Protein AF-T1BZU2-F1 (afdb_monomer_lite)

pLDDT: mean 81.72, std 16.43, range [26.44, 96.75]

Structure (mmCIF, N/CA/C/O backbone):
data_AF-T1BZU2-F1
#
_entry.id   AF-T1BZU2-F1
#
loop_
_atom_site.group_PDB
_atom_site.id
_atom_site.type_symbol
_atom_site.label_atom_id
_atom_site.label_alt_id
_atom_site.label_comp_id
_atom_site.label_asym_id
_atom_site.label_entity_id
_atom_site.label_seq_id
_atom_site.pdbx_PDB_ins_code
_atom_site.Cartn_x
_atom_site.Cartn_y
_atom_site.Cartn_z
_atom_site.occupancy
_atom_site.B_iso_or_equiv
_atom_site.auth_seq_id
_atom_site.auth_comp_id
_atom_site.auth_asym_id
_atom_site.auth_atom_id
_atom_site.pdbx_PDB_model_num
ATOM 1 N N . MET A 1 1 ? 14.033 28.362 -45.891 1.00 49.19 1 MET A N 1
ATOM 2 C CA . MET A 1 1 ? 13.904 28.854 -44.498 1.00 49.19 1 MET A CA 1
ATOM 3 C C . MET A 1 1 ? 13.048 27.926 -43.639 1.00 49.19 1 MET A C 1
ATOM 5 O O . MET A 1 1 ? 13.499 27.601 -42.556 1.00 49.19 1 MET A O 1
ATOM 9 N N . ALA A 1 2 ? 11.879 27.450 -44.099 1.00 51.56 2 ALA A N 1
ATOM 10 C CA . ALA A 1 2 ? 11.051 26.503 -43.331 1.00 51.56 2 ALA A CA 1
ATOM 11 C C . ALA A 1 2 ? 11.702 25.114 -43.122 1.00 51.56 2 ALA A C 1
ATOM 13 O O . ALA A 1 2 ? 11.706 24.617 -42.003 1.00 51.56 2 ALA A O 1
ATOM 14 N N . GLU A 1 3 ? 12.339 24.532 -44.149 1.00 53.66 3 GLU A N 1
ATOM 15 C CA . GLU A 1 3 ? 13.025 23.222 -44.038 1.00 53.66 3 GLU A CA 1
ATOM 16 C C . GLU A 1 3 ? 14.185 23.214 -43.026 1.00 53.66 3 GLU A C 1
ATOM 18 O O . GLU A 1 3 ? 14.442 22.207 -42.370 1.00 53.66 3 GLU A O 1
ATOM 23 N N . ASP A 1 4 ? 14.866 24.349 -42.862 1.00 66.19 4 ASP A N 1
ATOM 24 C CA . ASP A 1 4 ? 16.005 24.494 -41.946 1.00 66.19 4 ASP A CA 1
ATOM 25 C C . ASP A 1 4 ? 15.539 24.617 -40.481 1.00 66.19 4 ASP A C 1
ATOM 27 O O . ASP A 1 4 ? 16.166 24.107 -39.548 1.00 66.19 4 ASP A O 1
ATOM 31 N N . MET A 1 5 ? 14.369 25.231 -40.286 1.00 70.94 5 MET A N 1
ATOM 32 C CA . MET A 1 5 ? 13.721 25.367 -38.985 1.00 70.94 5 MET A CA 1
ATOM 33 C C . MET A 1 5 ? 13.145 24.031 -38.502 1.00 70.94 5 MET A C 1
ATOM 35 O O . MET A 1 5 ? 13.396 23.648 -37.363 1.00 70.94 5 MET A O 1
ATOM 39 N N . ASP A 1 6 ? 12.460 23.280 -39.368 1.00 78.19 6 ASP A N 1
ATOM 40 C CA . ASP A 1 6 ? 11.887 21.973 -39.011 1.00 78.19 6 ASP A CA 1
ATOM 41 C C . ASP A 1 6 ? 12.984 20.937 -38.722 1.00 78.19 6 ASP A C 1
ATOM 43 O O . ASP A 1 6 ? 12.896 20.193 -37.747 1.00 78.19 6 ASP A O 1
ATOM 47 N N . SER A 1 7 ? 14.072 20.954 -39.497 1.00 81.94 7 SER A N 1
ATOM 48 C CA . SER A 1 7 ? 15.298 20.185 -39.227 1.00 81.94 7 SER A CA 1
ATOM 49 C C . SER A 1 7 ? 15.903 20.512 -37.854 1.00 81.94 7 SER A C 1
ATOM 51 O O . SER A 1 7 ? 16.290 19.616 -37.098 1.00 81.94 7 SER A O 1
ATOM 53 N N . SER A 1 8 ? 15.946 21.797 -37.495 1.00 86.31 8 SER A N 1
ATOM 54 C CA . SER A 1 8 ? 16.470 22.248 -36.203 1.00 86.31 8 SER A CA 1
ATOM 55 C C . SER A 1 8 ? 15.570 21.829 -35.037 1.00 86.31 8 SER A C 1
ATOM 57 O O . SER A 1 8 ? 16.073 21.380 -34.007 1.00 86.31 8 SER A O 1
ATOM 59 N N . ILE A 1 9 ? 14.245 21.905 -35.207 1.00 89.12 9 ILE A N 1
ATOM 60 C CA . ILE A 1 9 ? 13.265 21.446 -34.212 1.00 89.12 9 ILE A CA 1
ATOM 61 C C . ILE A 1 9 ? 13.376 19.932 -34.010 1.00 89.12 9 ILE A C 1
ATOM 63 O O . ILE A 1 9 ? 13.452 19.484 -32.867 1.00 89.12 9 ILE A O 1
ATOM 67 N N . ARG A 1 10 ? 13.468 19.147 -35.093 1.00 92.69 10 ARG A N 1
ATOM 68 C CA . ARG A 1 10 ? 13.672 17.690 -35.017 1.00 92.69 10 ARG A CA 1
ATOM 69 C C . ARG A 1 10 ? 14.916 17.343 -34.200 1.00 92.69 10 ARG A C 1
ATOM 71 O O . ARG A 1 10 ? 14.824 16.564 -33.259 1.00 92.69 10 ARG A O 1
ATOM 78 N N . LYS A 1 11 ? 16.055 17.995 -34.462 1.00 87.94 11 LYS A N 1
ATOM 79 C CA . LYS A 1 11 ? 17.295 17.783 -33.689 1.00 87.94 11 LYS A CA 1
ATOM 80 C C . LYS A 1 11 ? 17.161 18.148 -32.211 1.00 87.94 11 LYS A C 1
ATOM 82 O O . LYS A 1 11 ? 17.731 17.460 -31.364 1.00 87.94 11 LYS A O 1
ATOM 87 N N . LEU A 1 12 ? 16.436 19.220 -31.891 1.00 88.19 12 LEU A N 1
ATOM 88 C CA . LEU A 1 12 ? 16.172 19.610 -30.503 1.00 88.19 12 LEU A CA 1
ATOM 89 C C . LEU A 1 12 ? 15.320 18.560 -29.784 1.00 88.19 12 LEU A C 1
ATOM 91 O O . LEU A 1 12 ? 15.656 18.179 -28.665 1.00 88.19 12 LEU A O 1
ATOM 95 N N . ILE A 1 13 ? 14.272 18.056 -30.440 1.00 91.50 13 ILE A N 1
ATOM 96 C CA . ILE A 1 13 ? 13.414 16.987 -29.917 1.00 91.50 13 ILE A CA 1
ATOM 97 C C . ILE A 1 13 ? 14.218 15.698 -29.719 1.00 91.50 13 ILE A C 1
ATOM 99 O O . ILE A 1 13 ? 14.151 15.110 -28.645 1.00 91.50 13 ILE A O 1
ATOM 103 N N . GLU A 1 14 ? 15.024 15.283 -30.700 1.00 87.38 14 GLU A N 1
ATOM 104 C CA . GLU A 1 14 ? 15.881 14.096 -30.575 1.00 87.38 14 GLU A CA 1
ATOM 105 C C . GLU A 1 14 ? 16.876 14.232 -29.422 1.00 87.38 14 GLU A C 1
ATOM 107 O O . GLU A 1 14 ? 17.043 13.307 -28.634 1.00 87.38 14 GLU A O 1
ATOM 112 N N . THR A 1 15 ? 17.527 15.390 -29.290 1.00 83.25 15 THR A N 1
ATOM 113 C CA . THR A 1 15 ? 18.482 15.638 -28.199 1.00 83.25 15 THR A CA 1
ATOM 114 C C . THR A 1 15 ? 17.781 15.599 -26.841 1.00 83.25 15 THR A C 1
ATOM 116 O O . THR A 1 15 ? 18.302 15.025 -25.881 1.00 83.25 15 THR A O 1
ATOM 119 N N . LEU A 1 16 ? 16.579 16.176 -26.756 1.00 82.62 16 LEU A N 1
ATOM 120 C CA . LEU A 1 16 ? 15.771 16.177 -25.544 1.00 82.62 16 LEU A CA 1
ATOM 121 C C . LEU A 1 16 ? 15.321 14.759 -25.167 1.00 82.62 16 LEU A C 1
ATOM 123 O O . LEU A 1 16 ? 15.503 14.347 -24.027 1.00 82.62 16 LEU A O 1
ATOM 127 N N . LEU A 1 17 ? 14.779 13.992 -26.112 1.00 82.31 17 LEU A N 1
ATOM 128 C CA . LEU A 1 17 ? 14.280 12.642 -25.849 1.00 82.31 17 LEU A CA 1
ATOM 129 C C . LEU A 1 17 ? 15.406 11.632 -25.602 1.00 82.31 17 LEU A C 1
ATOM 131 O O . LEU A 1 17 ? 15.250 10.773 -24.745 1.00 82.31 17 LEU A O 1
ATOM 135 N N . ARG A 1 18 ? 16.574 11.777 -26.239 1.00 77.75 18 ARG A N 1
ATOM 136 C CA . ARG A 1 18 ? 17.759 10.956 -25.920 1.00 77.75 18 ARG A CA 1
ATOM 137 C C . ARG A 1 18 ? 18.319 11.216 -24.520 1.00 77.75 18 ARG A C 1
ATOM 139 O O . ARG A 1 18 ? 18.980 10.349 -23.961 1.00 77.75 18 ARG A O 1
ATOM 146 N N . SER A 1 19 ? 18.124 12.419 -23.979 1.00 67.12 19 SER A N 1
ATOM 147 C CA . SER A 1 19 ? 18.654 12.798 -22.661 1.00 67.12 19 SER A CA 1
ATOM 1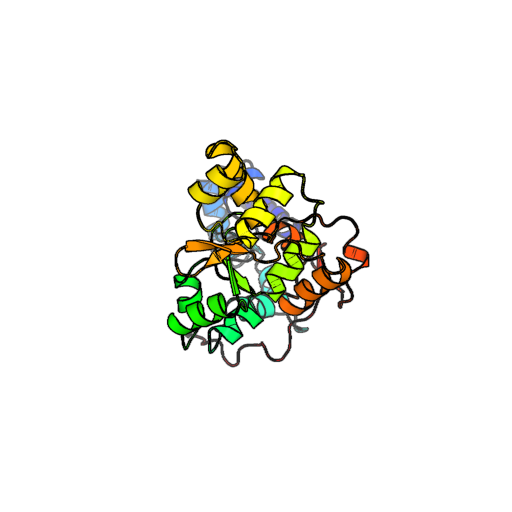48 C C . SER A 1 19 ? 17.642 12.643 -21.527 1.00 67.12 19 SER A C 1
ATOM 150 O O . SER A 1 19 ? 18.047 12.406 -20.391 1.00 67.12 19 SER A O 1
ATOM 152 N N . MET A 1 20 ? 16.347 12.799 -21.814 1.00 71.31 20 MET A N 1
ATOM 153 C CA . MET A 1 20 ? 15.286 12.886 -20.805 1.00 71.31 20 MET A CA 1
ATOM 154 C C . MET A 1 20 ? 13.995 12.140 -21.180 1.00 71.31 20 MET A C 1
ATOM 156 O O . MET A 1 20 ? 13.007 12.270 -20.462 1.00 71.31 20 MET A O 1
ATOM 160 N N . GLY A 1 21 ? 13.962 11.413 -22.300 1.00 73.38 21 GLY A N 1
ATOM 161 C CA . GLY A 1 21 ? 12.808 10.608 -22.706 1.00 73.38 21 GLY A CA 1
ATOM 162 C C . GLY A 1 21 ? 12.588 9.390 -21.799 1.00 73.38 21 GLY A C 1
ATOM 163 O O . GLY A 1 21 ? 13.525 8.953 -21.125 1.00 73.38 21 GLY A O 1
ATOM 164 N N . PRO A 1 22 ? 11.376 8.804 -21.786 1.00 83.62 22 PRO A N 1
ATOM 165 C CA . PRO A 1 22 ? 10.164 9.183 -22.530 1.00 83.62 22 PRO A CA 1
ATOM 166 C C . PRO A 1 22 ? 9.449 10.414 -21.938 1.00 83.62 22 PRO A C 1
ATOM 168 O O . PRO A 1 22 ? 9.413 10.581 -20.722 1.00 83.62 22 PRO A O 1
ATOM 171 N N . LEU A 1 23 ? 8.845 11.263 -22.780 1.00 82.31 23 LEU A N 1
ATOM 172 C CA . LEU A 1 23 ? 8.133 12.480 -22.343 1.00 82.31 23 LEU A CA 1
ATOM 173 C C . LEU A 1 23 ? 6.773 12.636 -23.031 1.00 82.31 23 LEU A C 1
ATOM 175 O O . LEU A 1 23 ? 6.618 12.357 -24.217 1.00 82.31 23 LEU A O 1
ATOM 179 N N . THR A 1 24 ? 5.785 13.130 -22.294 1.00 85.94 24 THR A N 1
ATOM 180 C CA . THR A 1 24 ? 4.478 13.545 -22.828 1.00 85.94 24 THR A CA 1
ATOM 181 C C . THR A 1 24 ? 4.599 14.820 -23.672 1.00 85.94 24 THR A C 1
ATOM 183 O O . THR A 1 24 ? 5.576 15.564 -23.555 1.00 85.94 24 THR A O 1
ATOM 186 N N . LEU A 1 25 ? 3.586 15.121 -24.497 1.00 86.94 25 LEU A N 1
ATOM 187 C CA . LEU A 1 25 ? 3.535 16.383 -25.253 1.00 86.94 25 LEU A CA 1
ATOM 188 C C . LEU A 1 25 ? 3.694 17.604 -24.332 1.00 86.94 25 LEU A C 1
ATOM 190 O O . LEU A 1 25 ? 4.512 18.479 -24.609 1.00 86.94 25 LEU A O 1
ATOM 194 N N . ASP A 1 26 ? 2.964 17.624 -23.215 1.00 82.50 26 ASP A N 1
ATOM 195 C CA . ASP A 1 26 ? 2.987 18.725 -22.247 1.00 82.50 26 ASP A CA 1
ATOM 196 C C . ASP A 1 26 ? 4.386 18.919 -21.643 1.00 82.50 26 ASP A C 1
ATOM 198 O O . ASP A 1 26 ? 4.870 20.041 -21.490 1.00 82.50 26 ASP A O 1
ATOM 202 N N . GLU A 1 27 ? 5.088 17.825 -21.346 1.00 78.06 27 GLU A N 1
ATOM 203 C CA . GLU A 1 27 ? 6.451 17.871 -20.817 1.00 78.06 27 GLU A CA 1
ATOM 204 C C . GLU A 1 27 ? 7.472 18.385 -21.834 1.00 78.06 27 GLU A C 1
ATOM 206 O O . GLU A 1 27 ? 8.417 19.081 -21.445 1.00 78.06 27 GLU A O 1
ATOM 211 N N . ILE A 1 28 ? 7.291 18.068 -23.117 1.00 87.00 28 ILE A N 1
ATOM 212 C CA . ILE A 1 28 ? 8.127 18.598 -24.198 1.00 87.00 28 ILE A CA 1
ATOM 213 C C . ILE A 1 28 ? 7.841 20.095 -24.380 1.00 87.00 28 ILE A C 1
ATOM 215 O O . ILE A 1 28 ? 8.780 20.887 -24.456 1.00 87.00 28 ILE A O 1
ATOM 219 N N . MET A 1 29 ? 6.569 20.505 -24.359 1.00 85.50 29 MET A N 1
ATOM 220 C CA . MET A 1 29 ? 6.152 21.910 -24.463 1.00 85.50 29 MET A CA 1
ATOM 221 C C . MET A 1 29 ? 6.686 22.784 -23.325 1.00 85.50 29 MET A C 1
ATOM 223 O O . MET A 1 29 ? 7.058 23.932 -23.549 1.00 85.50 29 MET A O 1
ATOM 227 N N . LEU A 1 30 ? 6.765 22.253 -22.103 1.00 78.94 30 LEU A N 1
ATOM 228 C CA . LEU A 1 30 ? 7.349 22.976 -20.967 1.00 78.94 30 LEU A CA 1
ATOM 229 C C . LEU A 1 30 ? 8.848 23.261 -21.144 1.00 78.94 30 LEU A C 1
ATOM 231 O O . LEU A 1 30 ? 9.381 24.168 -20.506 1.00 78.94 30 LEU A O 1
ATOM 235 N N . ARG A 1 31 ? 9.539 22.471 -21.972 1.00 81.44 31 ARG A N 1
ATOM 236 C CA . ARG A 1 31 ? 11.001 22.503 -22.122 1.00 81.44 31 ARG A CA 1
ATOM 237 C C . ARG A 1 31 ? 11.450 23.166 -23.416 1.00 81.44 31 ARG A C 1
ATOM 239 O O . ARG A 1 31 ? 12.536 23.739 -23.455 1.00 81.44 31 ARG A O 1
ATOM 246 N N . LEU A 1 32 ? 10.629 23.100 -24.458 1.00 83.75 32 LEU A N 1
ATOM 247 C CA . LEU A 1 32 ? 10.901 23.710 -25.751 1.00 83.75 32 LEU A CA 1
ATOM 248 C C . LEU A 1 32 ? 9.918 24.862 -25.990 1.00 83.75 32 LEU A C 1
ATOM 250 O O . LEU A 1 32 ? 8.713 24.622 -26.026 1.00 83.75 32 LEU A O 1
ATOM 254 N N . PRO A 1 33 ? 10.394 26.102 -26.206 1.00 80.69 33 PRO A N 1
ATOM 255 C CA . PRO A 1 33 ? 9.533 27.253 -26.474 1.00 80.69 33 PRO A CA 1
ATOM 256 C C . PRO A 1 33 ? 9.018 27.227 -27.926 1.00 80.69 33 PRO A C 1
ATOM 258 O O . PRO A 1 33 ? 9.365 28.079 -28.742 1.00 80.69 33 PRO A O 1
ATOM 261 N N . ILE A 1 34 ? 8.216 26.216 -28.263 1.00 86.50 34 ILE A N 1
ATOM 262 C CA . ILE A 1 34 ? 7.656 25.966 -29.596 1.00 86.50 34 ILE A CA 1
ATOM 263 C C . ILE A 1 34 ? 6.131 25.929 -29.482 1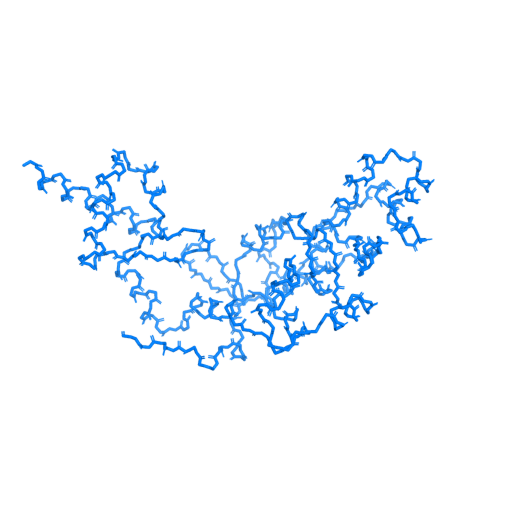.00 86.50 34 ILE A C 1
ATOM 265 O O . ILE A 1 34 ? 5.580 25.376 -28.532 1.00 86.50 34 ILE A O 1
ATOM 269 N N . ALA A 1 35 ? 5.435 26.522 -30.454 1.00 87.75 35 ALA A N 1
ATOM 270 C CA . ALA A 1 35 ? 3.977 26.486 -30.505 1.00 87.75 35 ALA A CA 1
ATOM 271 C C . ALA A 1 35 ? 3.463 25.041 -30.636 1.00 87.75 35 ALA A C 1
ATOM 273 O O . ALA A 1 35 ? 3.984 24.270 -31.442 1.00 87.75 35 ALA A O 1
ATOM 274 N N . GLN A 1 36 ? 2.416 24.701 -29.879 1.00 86.25 36 GLN A N 1
ATOM 275 C CA . GLN A 1 36 ? 1.873 23.340 -29.783 1.00 86.25 36 GLN A CA 1
ATOM 276 C C . GLN A 1 36 ? 1.559 22.718 -31.147 1.00 86.25 36 GLN A C 1
ATOM 278 O O . GLN A 1 36 ? 1.965 21.593 -31.409 1.00 86.25 36 GLN A O 1
ATOM 283 N N . GLU A 1 37 ? 0.876 23.459 -32.021 1.00 88.12 37 GLU A N 1
ATOM 284 C CA . GLU A 1 37 ? 0.487 22.990 -33.357 1.00 88.12 37 GLU A CA 1
ATOM 285 C C . GLU A 1 37 ? 1.709 22.571 -34.180 1.00 88.12 37 GLU A C 1
ATOM 287 O O . GLU A 1 37 ? 1.719 21.502 -34.788 1.00 88.12 37 GLU A O 1
ATOM 292 N N . LYS A 1 38 ? 2.776 23.380 -34.132 1.00 89.12 38 LYS A N 1
ATOM 293 C CA . LYS A 1 38 ? 4.011 23.102 -34.865 1.00 89.12 38 LYS A CA 1
ATOM 294 C C . LYS A 1 38 ? 4.803 21.954 -34.244 1.00 89.12 38 LYS A C 1
ATOM 296 O O . LYS A 1 38 ? 5.387 21.150 -34.963 1.00 89.12 38 LYS A O 1
ATOM 301 N N . LEU A 1 39 ? 4.828 21.869 -32.916 1.00 90.38 39 LEU A N 1
ATOM 302 C CA . LEU A 1 39 ? 5.487 20.780 -32.202 1.00 90.38 39 LEU A CA 1
ATOM 303 C C . LEU A 1 39 ? 4.810 19.434 -32.493 1.00 90.38 39 LEU A C 1
ATOM 305 O O . LEU A 1 39 ? 5.500 18.464 -32.789 1.00 90.38 39 LEU A O 1
ATOM 309 N N . GLN A 1 40 ? 3.476 19.397 -32.459 1.00 89.81 40 GLN A N 1
ATOM 310 C CA . GLN A 1 40 ? 2.693 18.202 -32.762 1.00 89.81 40 GLN A CA 1
ATOM 311 C C . GLN A 1 40 ? 2.904 17.754 -34.212 1.00 89.81 40 GLN A C 1
ATOM 313 O O . GLN A 1 40 ? 3.189 16.585 -34.438 1.00 89.81 40 GLN A O 1
ATOM 318 N N . GLU A 1 41 ? 2.873 18.683 -35.178 1.00 92.62 41 GLU A N 1
ATOM 319 C CA . GLU A 1 41 ? 3.160 18.388 -36.591 1.00 92.62 41 GLU A CA 1
ATOM 320 C C . GLU A 1 41 ? 4.530 17.707 -36.767 1.00 92.62 41 GLU A C 1
ATOM 322 O O . GLU A 1 41 ? 4.656 16.707 -37.479 1.00 92.62 41 GLU A O 1
ATOM 327 N N . VAL A 1 42 ? 5.567 18.231 -36.102 1.00 92.25 42 VAL A N 1
ATOM 328 C CA . VAL A 1 42 ? 6.923 17.679 -36.200 1.00 92.25 42 VAL A CA 1
ATOM 329 C C . VAL A 1 42 ? 7.026 16.318 -35.507 1.00 92.25 42 VAL A C 1
ATOM 331 O O . VAL A 1 42 ? 7.629 15.409 -36.076 1.00 92.25 42 VAL A O 1
ATOM 334 N N . LEU A 1 43 ? 6.426 16.154 -34.325 1.00 92.12 43 LEU A N 1
ATOM 335 C CA . LEU A 1 43 ? 6.402 14.885 -33.593 1.00 92.12 43 LEU A CA 1
ATOM 336 C C . LEU A 1 43 ? 5.659 13.792 -34.371 1.00 92.12 43 LEU A C 1
ATOM 338 O O . LEU A 1 43 ? 6.195 12.698 -34.524 1.00 92.12 43 LEU A O 1
ATOM 342 N N . ASP A 1 44 ? 4.488 14.097 -34.931 1.00 91.06 44 ASP A N 1
ATOM 343 C CA . ASP A 1 44 ? 3.718 13.167 -35.767 1.00 91.06 44 ASP A CA 1
ATOM 344 C C . ASP A 1 44 ? 4.511 12.757 -37.012 1.00 91.06 44 ASP A C 1
ATOM 346 O O . ASP A 1 44 ? 4.533 11.584 -37.391 1.00 91.06 44 ASP A O 1
ATOM 350 N N . GLY A 1 45 ? 5.219 13.713 -37.623 1.00 90.44 45 GLY A N 1
ATOM 351 C CA . GLY A 1 45 ? 6.155 13.442 -38.709 1.00 90.44 45 GLY A CA 1
ATOM 352 C C . GLY A 1 45 ? 7.268 12.483 -38.285 1.00 90.44 45 GLY A C 1
ATOM 353 O O . GLY A 1 45 ? 7.525 11.503 -38.972 1.00 90.44 45 GLY A O 1
ATOM 354 N N . MET A 1 46 ? 7.893 12.716 -37.131 1.00 92.94 46 MET A N 1
ATOM 355 C CA . MET A 1 46 ? 8.960 11.857 -36.607 1.00 92.94 46 MET A CA 1
ATOM 356 C C . MET A 1 46 ? 8.472 10.457 -36.199 1.00 92.94 46 MET A C 1
ATOM 358 O O . MET A 1 46 ? 9.230 9.498 -36.340 1.00 92.94 46 MET A O 1
ATOM 362 N N . VAL A 1 47 ? 7.226 10.318 -35.735 1.00 88.38 47 VAL A N 1
ATOM 363 C CA . VAL A 1 47 ? 6.595 9.012 -35.471 1.00 88.38 47 VAL A CA 1
ATOM 364 C C . VAL A 1 47 ? 6.329 8.270 -36.777 1.00 88.38 47 VAL A C 1
ATOM 366 O O . VAL A 1 47 ? 6.670 7.097 -36.918 1.00 88.38 47 VAL A O 1
ATOM 369 N N . LYS A 1 48 ? 5.777 8.964 -37.777 1.00 90.00 48 LYS A N 1
ATOM 370 C CA . LYS A 1 48 ? 5.539 8.399 -39.110 1.00 90.00 48 LYS A CA 1
ATOM 371 C C . LYS A 1 48 ? 6.835 7.952 -39.793 1.00 90.00 48 LYS A C 1
ATOM 373 O O . LYS A 1 48 ? 6.833 6.940 -40.488 1.00 90.00 48 LYS A O 1
ATOM 378 N N . ASP A 1 49 ? 7.920 8.687 -39.570 1.00 89.00 49 ASP A N 1
ATOM 379 C CA . ASP A 1 49 ? 9.260 8.377 -40.075 1.00 89.00 49 ASP A CA 1
ATOM 380 C C . ASP A 1 49 ? 9.978 7.287 -39.242 1.00 89.00 49 ASP A C 1
ATOM 382 O O . ASP A 1 49 ? 11.136 6.973 -39.516 1.00 89.00 49 ASP A O 1
ATOM 386 N N . SER A 1 50 ? 9.320 6.724 -38.217 1.00 83.94 50 SER A N 1
ATOM 387 C CA . SER A 1 50 ? 9.874 5.722 -37.286 1.00 83.94 50 SER A CA 1
ATOM 388 C C . SER A 1 50 ? 11.153 6.173 -36.569 1.00 83.94 50 SER A C 1
ATOM 390 O O . SER A 1 50 ? 12.006 5.366 -36.202 1.00 83.94 50 SER A O 1
ATOM 392 N N . VAL A 1 51 ? 11.302 7.483 -36.362 1.00 88.44 51 VAL A N 1
ATOM 393 C CA . VAL A 1 51 ? 12.364 8.061 -35.525 1.00 88.44 51 VAL A CA 1
ATOM 394 C C . VAL A 1 51 ? 11.950 8.022 -34.054 1.00 88.44 51 VAL A C 1
ATOM 396 O O . VAL A 1 51 ? 12.788 7.790 -33.178 1.00 88.44 51 VAL A O 1
ATOM 399 N N . LEU A 1 52 ? 10.656 8.220 -33.790 1.00 87.94 52 LEU A N 1
ATOM 400 C CA . LEU A 1 52 ? 10.038 8.176 -32.467 1.00 87.94 52 LEU A CA 1
ATOM 401 C C . LEU A 1 52 ? 8.917 7.135 -32.427 1.00 87.94 52 LEU A C 1
ATOM 403 O O . LEU A 1 52 ? 8.271 6.887 -33.439 1.00 87.94 52 LEU A O 1
ATOM 407 N N . ASP A 1 53 ? 8.630 6.621 -31.237 1.00 81.06 53 ASP A N 1
ATOM 408 C CA . ASP A 1 53 ? 7.404 5.884 -30.934 1.00 81.06 53 ASP A CA 1
ATOM 409 C C . ASP A 1 53 ? 6.550 6.695 -29.947 1.00 81.06 53 ASP A C 1
ATOM 411 O O . ASP A 1 53 ? 7.087 7.412 -29.098 1.00 81.06 53 ASP A O 1
ATOM 415 N N . LEU A 1 54 ? 5.220 6.591 -30.057 1.00 85.88 54 LEU A N 1
ATOM 416 C CA . LEU A 1 54 ? 4.259 7.243 -29.161 1.00 85.88 54 LEU A CA 1
ATOM 417 C C . LEU A 1 54 ? 3.484 6.189 -28.366 1.00 85.88 54 LEU A C 1
ATOM 419 O O . LEU A 1 54 ? 2.486 5.648 -28.852 1.00 85.88 54 LEU A O 1
ATOM 423 N N . GLU A 1 55 ? 3.912 5.928 -27.132 1.00 71.62 55 GLU A N 1
ATOM 424 C CA . GLU A 1 55 ? 3.316 4.888 -26.290 1.00 71.62 55 GLU A CA 1
ATOM 425 C C . GLU A 1 55 ? 3.285 5.201 -24.793 1.00 71.62 55 GLU A C 1
ATOM 427 O O . GLU A 1 55 ? 3.871 6.167 -24.311 1.00 71.62 55 GLU A O 1
ATOM 432 N N . TYR A 1 56 ? 2.558 4.379 -24.037 1.00 64.31 56 TYR A N 1
ATOM 433 C CA . TYR A 1 56 ? 2.556 4.408 -22.574 1.00 64.31 56 TYR A CA 1
ATOM 434 C C . TYR A 1 56 ? 3.816 3.727 -22.020 1.00 64.31 56 TYR A C 1
ATOM 436 O O . TYR A 1 56 ? 3.789 2.558 -21.646 1.00 64.31 56 TYR A O 1
ATOM 444 N N . VAL A 1 57 ? 4.937 4.452 -22.002 1.00 58.56 57 VAL A N 1
ATOM 445 C CA . VAL A 1 57 ? 6.236 3.904 -21.570 1.00 58.56 57 VAL A CA 1
ATOM 446 C C . VAL A 1 57 ? 6.407 3.945 -20.043 1.00 58.56 57 VAL A C 1
ATOM 448 O O . VAL A 1 57 ? 7.010 3.049 -19.457 1.00 58.56 57 VAL A O 1
ATOM 451 N N . THR A 1 58 ? 5.860 4.961 -19.372 1.00 52.53 58 THR A N 1
ATOM 452 C CA . THR A 1 58 ? 5.855 5.098 -17.901 1.00 52.53 58 THR A CA 1
ATOM 453 C C . THR A 1 58 ? 4.412 5.181 -17.376 1.00 52.53 58 THR A C 1
ATOM 455 O O . THR A 1 58 ? 3.503 5.436 -18.169 1.00 52.53 58 THR A O 1
ATOM 458 N N . PRO A 1 59 ? 4.141 4.958 -16.068 1.00 44.06 59 PRO A N 1
ATOM 459 C CA . PRO A 1 59 ? 2.779 4.896 -15.519 1.00 44.06 59 PRO A CA 1
ATOM 460 C C . PRO A 1 59 ? 2.129 6.287 -15.353 1.00 44.06 59 PRO A C 1
ATOM 462 O O . PRO A 1 59 ? 1.686 6.673 -14.270 1.00 44.06 59 PRO A O 1
ATOM 465 N N . VAL A 1 60 ? 2.065 7.046 -16.443 1.00 49.66 60 VAL A N 1
ATOM 466 C CA . VAL A 1 60 ? 1.308 8.293 -16.598 1.00 49.66 60 VAL A CA 1
ATOM 467 C C . VAL A 1 60 ? 0.062 8.044 -17.451 1.00 49.66 60 VAL A C 1
ATOM 469 O O . VAL A 1 60 ? 0.027 7.154 -18.294 1.00 49.66 60 VAL A O 1
ATOM 472 N N . PHE A 1 61 ? -0.991 8.840 -17.243 1.00 49.53 61 PHE A N 1
ATOM 473 C CA . PHE A 1 61 ? -2.276 8.695 -17.950 1.00 49.53 61 PHE A CA 1
ATOM 474 C C . PHE A 1 61 ? -2.260 9.209 -19.405 1.00 49.53 61 PHE A C 1
ATOM 476 O O . PHE A 1 61 ? -3.316 9.352 -20.021 1.00 49.53 61 PHE A O 1
ATOM 483 N N . SER A 1 62 ? -1.088 9.482 -19.975 1.00 63.62 62 SER A N 1
ATOM 484 C CA . SER A 1 62 ? -0.916 10.006 -21.331 1.00 63.62 62 SER A CA 1
ATOM 485 C C . SER A 1 62 ? 0.204 9.277 -22.066 1.00 63.62 62 SER A C 1
ATOM 487 O O . SER A 1 62 ? 1.186 8.845 -21.463 1.00 63.62 62 SER A O 1
ATOM 489 N N . LYS A 1 63 ? 0.045 9.137 -23.387 1.00 66.12 63 LYS A N 1
ATOM 490 C CA . LYS A 1 63 ? 1.097 8.590 -24.245 1.00 66.12 6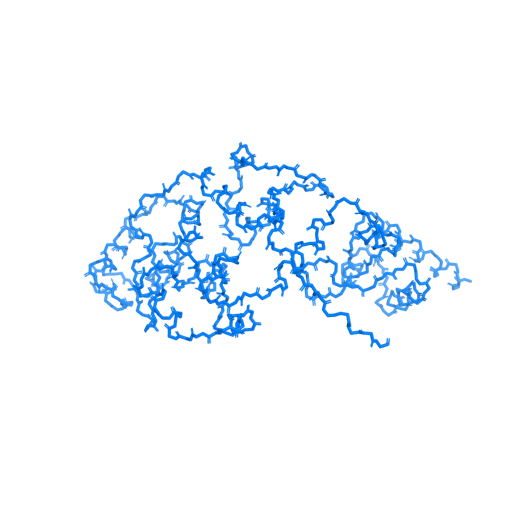3 LYS A CA 1
ATOM 491 C C . LYS A 1 63 ? 2.308 9.523 -24.254 1.00 66.12 63 LYS A C 1
ATOM 493 O O . LYS A 1 63 ? 2.170 10.747 -24.196 1.00 66.12 63 LYS A O 1
ATOM 498 N N . GLN A 1 64 ? 3.484 8.923 -24.345 1.00 80.75 64 GLN A N 1
ATOM 499 C CA . GLN A 1 64 ? 4.776 9.585 -24.312 1.00 80.75 64 GLN A CA 1
ATOM 500 C C . GLN A 1 64 ? 5.549 9.291 -25.590 1.00 80.75 64 GLN A C 1
ATOM 502 O O . GLN A 1 64 ? 5.490 8.187 -26.127 1.00 80.75 64 GLN A O 1
ATOM 507 N N . TYR A 1 65 ? 6.297 10.284 -26.048 1.00 89.31 65 TYR A N 1
ATOM 508 C CA . TYR A 1 65 ? 7.246 10.135 -27.134 1.00 89.31 65 TYR A CA 1
ATOM 509 C C . TYR A 1 65 ? 8.559 9.580 -26.583 1.00 89.31 65 TYR A C 1
ATOM 511 O O . TYR A 1 65 ? 9.084 10.071 -25.579 1.00 89.31 65 TYR A O 1
ATOM 519 N N . ILE A 1 66 ? 9.098 8.571 -27.257 1.00 86.62 66 ILE A N 1
ATOM 520 C CA . ILE A 1 66 ? 10.404 7.965 -26.984 1.00 86.62 66 ILE A CA 1
ATOM 521 C C . ILE A 1 66 ? 11.151 7.763 -28.301 1.00 86.62 66 ILE A C 1
ATOM 523 O O . ILE A 1 66 ? 10.528 7.616 -29.349 1.00 86.62 66 ILE A O 1
ATOM 527 N N . MET A 1 67 ? 12.485 7.764 -28.276 1.00 88.44 67 MET A N 1
ATOM 528 C CA . MET A 1 67 ? 13.266 7.411 -29.463 1.00 88.44 67 MET A CA 1
ATOM 529 C C . MET A 1 67 ? 12.991 5.961 -29.857 1.00 88.44 67 MET A C 1
ATOM 531 O O . MET A 1 67 ? 13.081 5.069 -29.016 1.00 88.44 67 MET A O 1
ATOM 535 N N . HIS A 1 68 ? 12.758 5.706 -31.145 1.00 81.88 68 HIS A N 1
ATOM 536 C CA . HIS A 1 68 ? 12.488 4.354 -31.638 1.00 81.88 68 HIS A CA 1
ATOM 537 C C . HIS A 1 68 ? 13.633 3.383 -31.317 1.00 81.88 68 HIS A C 1
ATOM 539 O O . HIS A 1 68 ? 13.411 2.240 -30.945 1.00 81.88 68 HIS A O 1
ATOM 545 N N . GLN A 1 69 ? 14.885 3.847 -31.377 1.00 73.81 69 GLN A N 1
ATOM 546 C CA . GLN A 1 69 ? 16.051 3.044 -30.987 1.00 73.81 69 GLN A CA 1
ATOM 547 C C . GLN A 1 69 ? 16.049 2.674 -29.499 1.00 73.81 69 GLN A C 1
ATOM 549 O O . GLN A 1 69 ? 16.435 1.559 -29.161 1.00 73.81 69 GLN A O 1
ATOM 554 N N . ASP A 1 70 ? 15.600 3.580 -28.628 1.00 66.31 70 ASP A N 1
ATOM 555 C CA . ASP A 1 70 ? 15.522 3.328 -27.188 1.00 66.31 70 ASP A CA 1
ATOM 556 C C . ASP A 1 70 ? 14.355 2.380 -26.886 1.00 66.31 70 ASP A C 1
ATOM 558 O O . ASP A 1 70 ? 14.504 1.459 -26.090 1.00 66.31 70 ASP A O 1
ATOM 562 N N . MET A 1 71 ? 13.234 2.517 -27.601 1.00 69.81 71 MET A N 1
ATOM 563 C CA . MET A 1 71 ? 12.121 1.567 -27.551 1.00 69.81 71 MET A CA 1
ATOM 564 C C . MET A 1 71 ? 12.538 0.176 -28.045 1.00 69.81 71 MET A C 1
ATOM 566 O O . MET A 1 71 ? 12.274 -0.826 -27.391 1.00 69.81 71 MET A O 1
ATOM 570 N N . GLN A 1 72 ? 13.267 0.088 -29.155 1.00 66.62 72 GLN A N 1
ATOM 571 C CA . GLN A 1 72 ? 13.815 -1.177 -29.645 1.00 66.62 72 GLN A CA 1
ATOM 572 C C . GLN A 1 72 ? 14.857 -1.755 -28.685 1.00 66.62 72 GLN A C 1
ATOM 574 O O . GLN A 1 72 ? 14.902 -2.965 -28.513 1.00 66.62 72 GLN A O 1
ATOM 579 N N . ALA A 1 73 ? 15.667 -0.932 -28.016 1.00 61.31 73 ALA A N 1
ATOM 580 C CA . ALA A 1 73 ? 16.591 -1.401 -26.985 1.00 61.31 73 ALA A CA 1
ATOM 581 C C . ALA A 1 73 ? 15.851 -1.945 -25.750 1.00 61.31 73 ALA A C 1
ATOM 583 O O . ALA A 1 73 ? 16.267 -2.969 -25.204 1.00 61.31 73 ALA A O 1
ATOM 584 N N . LEU A 1 74 ? 14.736 -1.316 -25.354 1.00 58.78 74 LEU A N 1
ATOM 585 C CA . LEU A 1 74 ? 13.823 -1.847 -24.335 1.00 58.78 74 LEU A CA 1
ATOM 586 C C . LEU A 1 74 ? 13.248 -3.209 -24.764 1.00 58.78 74 LEU A C 1
ATOM 588 O O . LEU A 1 74 ? 13.181 -4.126 -23.951 1.00 58.78 74 LEU A O 1
ATOM 592 N N . LEU A 1 75 ? 12.903 -3.369 -26.045 1.00 55.81 75 LEU A N 1
ATOM 593 C CA . LEU A 1 75 ? 12.290 -4.588 -26.585 1.00 55.81 75 LEU A CA 1
ATOM 594 C C . LEU A 1 75 ? 13.292 -5.713 -26.938 1.00 55.81 75 LEU A C 1
ATOM 596 O O . LEU A 1 75 ? 12.922 -6.885 -26.890 1.00 55.81 75 LEU A O 1
ATOM 600 N N . ALA A 1 76 ? 14.542 -5.398 -27.300 1.00 45.72 76 ALA A N 1
ATOM 601 C CA . ALA A 1 76 ? 15.522 -6.343 -27.862 1.00 45.72 76 ALA A CA 1
ATOM 602 C C . ALA A 1 76 ? 16.591 -6.850 -26.867 1.00 45.72 76 ALA A C 1
ATOM 604 O O . ALA A 1 76 ? 17.323 -7.793 -27.174 1.00 45.72 76 ALA A O 1
ATOM 605 N N . GLY A 1 77 ? 16.714 -6.252 -25.678 1.00 45.03 77 GLY A N 1
ATOM 606 C CA . GLY A 1 77 ? 17.715 -6.621 -24.669 1.00 45.03 77 GLY A CA 1
ATOM 607 C C . GLY A 1 77 ? 17.360 -7.881 -23.867 1.00 45.03 77 GLY A C 1
ATOM 608 O O . GLY A 1 77 ? 16.816 -7.795 -22.768 1.00 45.03 77 GLY A O 1
ATOM 609 N N . GLY A 1 78 ? 17.701 -9.061 -24.389 1.00 42.81 78 GLY A N 1
ATOM 610 C CA . GLY A 1 78 ? 17.532 -10.351 -23.714 1.00 42.81 78 GLY A CA 1
ATOM 611 C C . GLY A 1 78 ? 18.524 -10.616 -22.571 1.00 42.81 78 GLY A C 1
ATOM 612 O O . GLY A 1 78 ? 19.494 -11.338 -22.759 1.00 42.81 78 GLY A O 1
ATOM 613 N N . GLU A 1 79 ? 18.220 -10.096 -21.382 1.00 45.34 79 GLU A N 1
ATOM 614 C CA . GLU A 1 79 ? 18.488 -10.703 -20.066 1.00 45.34 79 GLU A CA 1
ATOM 615 C C . GLU A 1 79 ? 17.391 -10.154 -19.133 1.00 45.34 79 GLU A C 1
ATOM 617 O O . GLU A 1 79 ? 17.505 -9.045 -18.620 1.00 45.34 79 GLU A O 1
ATOM 622 N N . SER A 1 80 ? 16.251 -10.866 -19.098 1.00 50.88 80 SER A N 1
ATOM 623 C CA . SER A 1 80 ? 14.938 -10.482 -18.537 1.00 50.88 80 SER A CA 1
ATOM 624 C C . SER A 1 80 ? 14.678 -8.971 -18.494 1.00 50.88 80 SER A C 1
ATOM 626 O O . SER A 1 80 ? 15.123 -8.292 -17.565 1.00 50.88 80 SER A O 1
ATOM 628 N N . ASP A 1 81 ? 13.918 -8.427 -19.448 1.00 59.22 81 ASP A N 1
ATOM 629 C CA . ASP A 1 81 ? 13.428 -7.063 -19.289 1.00 59.22 81 ASP A CA 1
ATOM 630 C C . ASP A 1 81 ? 12.533 -6.995 -18.045 1.00 59.22 81 ASP A C 1
ATOM 632 O O . ASP A 1 81 ? 11.377 -7.425 -18.035 1.00 59.22 81 ASP A O 1
ATOM 636 N N . ILE A 1 82 ? 13.141 -6.511 -16.962 1.00 56.62 82 ILE A N 1
ATOM 637 C CA . ILE A 1 82 ? 12.547 -6.394 -15.642 1.00 56.62 82 ILE A CA 1
ATOM 638 C C . ILE A 1 82 ? 11.270 -5.554 -15.737 1.00 56.62 82 ILE A C 1
ATOM 640 O O . ILE A 1 82 ? 10.312 -5.840 -15.029 1.00 56.62 82 ILE A O 1
ATOM 644 N N . GLN A 1 83 ? 11.228 -4.569 -16.643 1.00 57.19 83 GLN A N 1
ATOM 645 C CA . GLN A 1 83 ? 10.074 -3.693 -16.821 1.00 57.19 83 GLN A CA 1
ATOM 646 C C . GLN A 1 83 ? 8.963 -4.355 -17.636 1.00 57.19 83 GLN A C 1
ATOM 648 O O . GLN A 1 83 ? 7.844 -4.409 -17.135 1.00 57.19 83 GLN A O 1
ATOM 653 N N . ALA A 1 84 ? 9.235 -4.945 -18.808 1.00 58.22 84 ALA A N 1
ATOM 654 C CA . ALA A 1 84 ? 8.209 -5.701 -19.538 1.00 58.22 84 ALA A CA 1
ATOM 655 C C . ALA A 1 84 ? 7.649 -6.867 -18.712 1.00 58.22 84 ALA A C 1
ATOM 657 O O . ALA A 1 84 ? 6.443 -7.083 -18.663 1.00 58.22 84 ALA A O 1
ATOM 658 N N . SER A 1 85 ? 8.504 -7.592 -17.994 1.00 60.44 85 SER A N 1
ATOM 659 C CA . SER A 1 85 ? 8.069 -8.704 -17.143 1.00 60.44 85 SER A CA 1
ATOM 660 C C . SER A 1 85 ? 7.252 -8.224 -15.939 1.00 60.44 85 SER A C 1
ATOM 662 O O . SER A 1 85 ? 6.292 -8.879 -15.540 1.00 60.44 85 SER A O 1
ATOM 664 N N . ARG A 1 86 ? 7.595 -7.061 -15.372 1.00 60.53 86 ARG A N 1
ATOM 665 C CA . ARG A 1 86 ? 6.813 -6.414 -14.314 1.00 60.53 86 ARG A CA 1
ATOM 666 C C . ARG A 1 86 ? 5.475 -5.892 -14.830 1.00 60.53 86 ARG A C 1
ATOM 668 O O . ARG A 1 86 ? 4.475 -6.026 -14.134 1.00 60.53 86 ARG A O 1
ATOM 675 N N . LEU A 1 87 ? 5.444 -5.329 -16.035 1.00 63.09 87 LEU A N 1
ATOM 676 C CA . LEU A 1 87 ? 4.218 -4.879 -16.686 1.00 63.09 87 LEU A CA 1
ATOM 677 C C . LEU A 1 87 ? 3.277 -6.063 -16.925 1.00 63.09 87 LEU A C 1
ATOM 679 O O . LEU A 1 87 ? 2.150 -6.039 -16.444 1.00 63.09 87 LEU A O 1
ATOM 683 N N . LEU A 1 88 ? 3.777 -7.145 -17.528 1.00 63.66 88 LEU A N 1
ATOM 684 C CA . LEU A 1 88 ? 3.026 -8.390 -17.715 1.00 63.66 88 LEU A CA 1
ATOM 685 C C . LEU A 1 88 ? 2.507 -8.962 -16.387 1.00 63.66 88 LEU A C 1
ATOM 687 O O . LEU A 1 88 ? 1.395 -9.482 -16.313 1.00 63.66 88 LEU A O 1
ATOM 691 N N . TRP A 1 89 ? 3.293 -8.849 -15.316 1.00 65.19 89 TRP A N 1
ATOM 692 C CA . TRP A 1 89 ? 2.869 -9.263 -13.982 1.00 65.19 89 TRP A CA 1
ATOM 693 C C . TRP A 1 89 ? 1.733 -8.394 -13.417 1.00 65.19 89 TRP A C 1
ATOM 695 O O . TRP A 1 89 ? 0.764 -8.937 -12.875 1.00 65.19 89 TRP A O 1
ATOM 705 N N . LEU A 1 90 ? 1.838 -7.067 -13.563 1.00 65.69 90 LEU A N 1
ATOM 706 C CA . LEU A 1 90 ? 0.837 -6.083 -13.128 1.00 65.69 90 LEU A CA 1
ATOM 707 C C . LEU A 1 90 ? -0.472 -6.162 -13.927 1.00 65.69 90 LEU A C 1
ATOM 709 O O . LEU A 1 90 ? -1.529 -5.809 -13.393 1.00 65.69 90 LEU A O 1
ATOM 713 N N . GLU A 1 91 ? -0.390 -6.588 -15.186 1.00 65.94 91 GLU A N 1
ATOM 714 C CA . GLU A 1 91 ? -1.525 -6.819 -16.085 1.00 65.94 91 GLU A CA 1
ATOM 715 C C . GLU A 1 91 ? -2.182 -8.187 -15.882 1.00 65.94 91 GLU A C 1
ATOM 717 O O . GLU A 1 91 ? -3.343 -8.371 -16.245 1.00 65.94 91 GLU A O 1
ATOM 722 N N . GLY A 1 92 ? -1.465 -9.145 -15.289 1.00 69.19 92 GLY A N 1
ATOM 723 C CA . GLY A 1 92 ? -1.969 -10.498 -15.096 1.00 69.19 92 GLY A CA 1
ATOM 724 C C . GLY A 1 92 ? -3.199 -10.565 -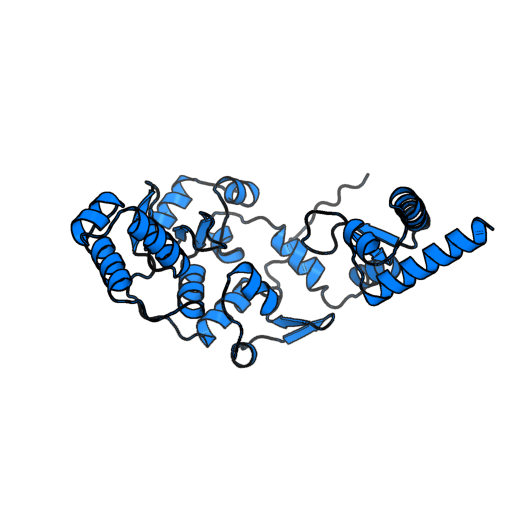14.185 1.00 69.19 92 GLY A C 1
ATOM 725 O O . GLY A 1 92 ? -3.360 -9.778 -13.252 1.00 69.19 92 GLY A O 1
ATOM 726 N N . THR A 1 93 ? -4.036 -11.572 -14.407 1.00 81.88 93 THR A N 1
ATOM 727 C CA . THR A 1 93 ? -5.165 -11.919 -13.537 1.00 81.88 93 THR A CA 1
ATOM 728 C C . THR A 1 93 ? -4.710 -12.761 -12.339 1.00 81.88 93 THR A C 1
ATOM 730 O O . THR A 1 93 ? -3.559 -13.207 -12.266 1.00 81.88 93 THR A O 1
ATOM 733 N N . ALA A 1 94 ? -5.602 -12.919 -11.365 1.00 86.50 94 ALA A N 1
ATOM 734 C CA . ALA A 1 94 ? -5.536 -13.916 -10.302 1.00 86.50 94 ALA A CA 1
ATOM 735 C C . ALA A 1 94 ? -6.708 -14.898 -10.463 1.00 86.50 94 ALA A C 1
ATOM 737 O O . ALA A 1 94 ? -7.787 -14.500 -10.913 1.00 86.50 94 ALA A O 1
ATOM 738 N N . LEU A 1 95 ? -6.524 -16.163 -10.084 1.00 90.19 95 LEU A N 1
ATOM 739 C CA . LEU A 1 95 ? -7.575 -17.178 -10.176 1.00 90.19 95 LEU A CA 1
ATOM 740 C C . LEU A 1 95 ? -8.719 -16.863 -9.208 1.00 90.19 95 LEU A C 1
ATOM 742 O O . LEU A 1 95 ? -9.892 -16.922 -9.583 1.00 90.19 95 LEU A O 1
ATOM 746 N N . ASP A 1 96 ? -8.374 -16.488 -7.974 1.00 92.88 96 ASP A N 1
ATOM 747 C CA . ASP A 1 96 ? -9.318 -16.171 -6.906 1.00 92.88 96 ASP A CA 1
ATOM 748 C C . ASP A 1 96 ? -8.892 -14.953 -6.060 1.00 92.88 96 ASP A C 1
ATOM 750 O O . ASP A 1 96 ? -7.836 -14.346 -6.256 1.00 92.88 96 ASP A O 1
ATOM 754 N N . ILE A 1 97 ? -9.756 -14.565 -5.115 1.00 94.19 97 ILE A N 1
ATOM 755 C CA . ILE A 1 97 ? -9.546 -13.393 -4.252 1.00 94.19 97 ILE A CA 1
ATOM 756 C C . ILE A 1 97 ? -8.337 -13.571 -3.321 1.00 94.19 97 ILE A C 1
ATOM 758 O O . ILE A 1 97 ? -7.653 -12.590 -3.026 1.00 94.19 97 ILE A O 1
ATOM 762 N N . ASN A 1 98 ? -8.054 -14.791 -2.853 1.00 94.00 98 ASN A N 1
ATOM 763 C CA . ASN A 1 98 ? -6.911 -15.030 -1.972 1.00 94.00 98 ASN A CA 1
ATOM 764 C C . ASN A 1 98 ? -5.612 -14.790 -2.747 1.00 94.00 98 ASN A C 1
ATOM 766 O O . ASN A 1 98 ? -4.738 -14.062 -2.280 1.00 94.00 98 ASN A O 1
ATOM 770 N N . GLU A 1 99 ? -5.522 -15.347 -3.957 1.00 91.44 99 GLU A N 1
ATOM 771 C CA . GLU A 1 99 ? -4.381 -15.142 -4.845 1.00 91.44 99 GLU A CA 1
ATOM 772 C C . GLU A 1 99 ? -4.232 -13.667 -5.231 1.00 91.44 99 GLU A C 1
ATOM 774 O O . GLU A 1 99 ? -3.116 -13.149 -5.230 1.00 91.44 99 GLU A O 1
ATOM 779 N N . TYR A 1 100 ? -5.337 -12.954 -5.483 1.00 92.00 100 TYR A N 1
ATOM 780 C CA . TYR A 1 100 ? -5.294 -11.519 -5.770 1.00 92.00 100 TYR A CA 1
ATOM 781 C C . TYR A 1 100 ? -4.571 -10.745 -4.657 1.00 92.00 100 TYR A C 1
ATOM 783 O O . TYR A 1 100 ? -3.651 -9.971 -4.930 1.00 92.00 100 TYR A O 1
ATOM 791 N N . PHE A 1 101 ? -4.971 -10.935 -3.395 1.00 92.75 101 PHE A N 1
ATOM 792 C CA . PHE A 1 101 ? -4.383 -10.202 -2.268 1.00 92.75 101 PHE A CA 1
ATOM 793 C C . PHE A 1 101 ? -2.975 -10.679 -1.916 1.00 92.75 101 PHE A C 1
ATOM 795 O O . PHE A 1 101 ? -2.165 -9.890 -1.428 1.00 92.75 101 PHE A O 1
ATOM 802 N N . GLU A 1 102 ? -2.657 -11.934 -2.204 1.00 90.62 102 GLU A N 1
ATOM 803 C CA . GLU A 1 102 ? -1.303 -12.461 -2.072 1.00 90.62 102 GLU A CA 1
ATOM 804 C C . GLU A 1 102 ? -0.353 -11.877 -3.130 1.00 90.62 102 GLU A C 1
ATOM 806 O O . GLU A 1 102 ? 0.805 -11.580 -2.831 1.00 90.62 102 GLU A O 1
ATOM 811 N N . LYS A 1 103 ? -0.850 -11.656 -4.353 1.00 83.69 103 LYS A N 1
ATOM 812 C CA . LYS A 1 103 ? -0.086 -11.109 -5.480 1.00 83.69 103 LYS A CA 1
ATOM 813 C C . LYS A 1 103 ? 0.047 -9.587 -5.413 1.00 83.69 103 LYS A C 1
ATOM 815 O O . LYS A 1 103 ? 1.151 -9.063 -5.483 1.00 83.69 103 LYS A O 1
ATOM 820 N N . PHE A 1 104 ? -1.063 -8.866 -5.275 1.00 85.06 104 PHE A N 1
ATOM 821 C CA . PHE A 1 104 ? -1.094 -7.403 -5.409 1.00 85.06 104 PHE A CA 1
ATOM 822 C C . PHE A 1 104 ? -1.133 -6.657 -4.073 1.00 85.06 104 PHE A C 1
ATOM 824 O O . PHE A 1 104 ? -0.829 -5.465 -4.016 1.00 85.06 104 PHE A O 1
ATOM 831 N N . GLY A 1 105 ? -1.536 -7.324 -2.991 1.00 89.88 105 GLY A N 1
ATOM 832 C CA . GLY A 1 105 ? -1.603 -6.747 -1.649 1.00 89.88 105 GLY A CA 1
ATOM 833 C C . GLY A 1 105 ? -2.775 -5.802 -1.389 1.00 89.88 105 GLY A C 1
ATOM 834 O O . GLY A 1 105 ? -3.236 -5.745 -0.254 1.00 89.88 105 GLY A O 1
ATOM 835 N N . TYR A 1 106 ? -3.308 -5.094 -2.390 1.00 92.38 106 TYR A N 1
ATOM 836 C CA . TYR A 1 106 ? -4.458 -4.203 -2.200 1.00 92.38 106 TYR A CA 1
ATOM 837 C C . TYR A 1 106 ? -5.334 -4.035 -3.452 1.00 92.38 106 TYR A C 1
ATOM 839 O O . TYR A 1 106 ? -4.930 -4.316 -4.582 1.00 92.38 106 TYR A O 1
ATOM 847 N N . ALA A 1 107 ? -6.559 -3.553 -3.246 1.00 89.31 107 ALA A N 1
ATOM 848 C CA . ALA A 1 107 ? -7.505 -3.173 -4.289 1.00 89.31 107 ALA A CA 1
ATOM 849 C C . ALA A 1 107 ? -8.194 -1.850 -3.944 1.00 89.31 107 ALA A C 1
ATOM 851 O O . ALA A 1 107 ? -8.535 -1.598 -2.788 1.00 89.31 107 ALA A O 1
ATOM 852 N N . LEU A 1 108 ? -8.432 -1.016 -4.958 1.00 84.69 108 LEU A N 1
ATOM 853 C CA . LEU A 1 108 ? -9.102 0.272 -4.771 1.00 84.69 108 LEU A CA 1
ATOM 854 C C . LEU A 1 108 ? -10.587 0.105 -4.449 1.00 84.69 108 LEU A C 1
ATOM 856 O O . LEU A 1 108 ? -11.116 0.795 -3.589 1.00 84.69 108 LEU A O 1
ATOM 860 N N . ASP A 1 109 ? -11.250 -0.821 -5.132 1.00 83.38 109 ASP A N 1
ATOM 861 C CA . ASP A 1 109 ? -12.673 -1.088 -4.976 1.00 83.38 109 ASP A CA 1
ATOM 862 C C . ASP A 1 109 ? -13.027 -2.508 -5.446 1.00 83.38 109 ASP A C 1
ATOM 864 O O . ASP A 1 109 ? -12.193 -3.259 -5.964 1.00 83.38 109 ASP A O 1
ATOM 868 N N . SER A 1 110 ? -14.294 -2.888 -5.264 1.00 86.50 110 SER A N 1
ATOM 869 C CA . SER A 1 110 ? -14.810 -4.191 -5.694 1.00 86.50 110 SER A CA 1
ATOM 870 C C . SER A 1 110 ? -14.763 -4.375 -7.215 1.00 86.50 110 SER A C 1
ATOM 872 O O . SER A 1 110 ? -14.665 -5.508 -7.684 1.00 86.50 110 SER A O 1
ATOM 874 N N . TRP A 1 111 ? -14.811 -3.287 -7.992 1.00 83.75 111 TRP A N 1
ATOM 875 C CA . TRP A 1 111 ? -14.682 -3.354 -9.448 1.00 83.75 111 TRP A CA 1
ATOM 876 C C . TRP A 1 111 ? -13.266 -3.765 -9.865 1.00 83.75 111 TRP A C 1
ATOM 878 O O . TRP A 1 111 ? -13.116 -4.656 -10.697 1.00 83.75 111 TRP A O 1
ATOM 888 N N . SER A 1 112 ? -12.242 -3.201 -9.226 1.00 79.81 112 SER A N 1
ATOM 889 C CA . SER A 1 112 ? -10.831 -3.525 -9.453 1.00 79.81 112 SER A CA 1
ATOM 890 C C . SER A 1 112 ? -10.547 -4.999 -9.145 1.00 79.81 112 SER A C 1
ATOM 892 O O . SER A 1 112 ? -9.865 -5.668 -9.919 1.00 79.81 112 SER A O 1
ATOM 894 N N . LEU A 1 113 ? -11.137 -5.526 -8.062 1.00 84.88 113 LEU A N 1
ATOM 895 C CA . LEU A 1 113 ? -11.078 -6.954 -7.731 1.00 84.88 113 LEU A CA 1
ATOM 896 C C . LEU A 1 113 ? -11.716 -7.802 -8.832 1.00 84.88 113 LEU A C 1
ATOM 898 O O . LEU A 1 113 ? -11.091 -8.730 -9.338 1.00 84.88 113 LEU A O 1
ATOM 902 N N . ARG A 1 114 ? -12.944 -7.468 -9.240 1.00 87.19 114 ARG A N 1
ATOM 903 C CA . ARG A 1 114 ? -13.681 -8.215 -10.265 1.00 87.19 114 ARG A CA 1
ATOM 904 C C . ARG A 1 114 ? -12.993 -8.188 -11.631 1.00 87.19 114 ARG A C 1
ATOM 906 O O . ARG A 1 114 ? -13.041 -9.181 -12.342 1.00 87.19 114 ARG A O 1
ATOM 913 N N . ALA A 1 115 ? -12.367 -7.074 -12.002 1.00 83.00 115 ALA A N 1
ATOM 914 C CA . ALA A 1 115 ? -11.698 -6.926 -13.293 1.00 83.00 115 ALA A CA 1
ATOM 915 C C . ALA A 1 115 ? -10.423 -7.778 -13.415 1.00 83.00 115 ALA A C 1
ATOM 917 O O . ALA A 1 115 ? -10.001 -8.082 -14.526 1.00 83.00 115 ALA A O 1
ATOM 918 N N . ARG A 1 116 ? -9.805 -8.143 -12.286 1.00 79.06 116 ARG A N 1
ATOM 919 C CA . ARG A 1 116 ? -8.507 -8.835 -12.232 1.00 79.06 116 ARG A CA 1
ATOM 920 C C . ARG A 1 116 ? -8.566 -10.209 -11.566 1.00 79.06 116 ARG A C 1
ATOM 922 O O . ARG A 1 116 ? -7.521 -10.820 -11.365 1.00 79.06 116 ARG A O 1
ATOM 929 N N . THR A 1 117 ? -9.761 -10.686 -11.228 1.00 88.88 117 THR A N 1
ATOM 930 C CA . THR A 1 117 ? -9.975 -11.996 -10.605 1.00 88.88 117 THR A CA 1
ATOM 931 C C . THR A 1 117 ? -10.903 -12.825 -11.476 1.00 88.88 117 THR A C 1
ATOM 933 O O . THR A 1 117 ? -12.039 -12.419 -11.714 1.00 88.88 117 THR A O 1
ATOM 936 N N . GLU A 1 118 ? -10.445 -13.992 -11.920 1.00 89.50 118 GLU A N 1
ATOM 937 C CA . GLU A 1 118 ? -11.223 -14.874 -12.795 1.00 89.50 118 GLU A CA 1
ATOM 938 C C . GLU A 1 118 ? -12.471 -15.414 -12.085 1.00 89.50 118 GLU A C 1
ATOM 940 O O . GLU A 1 118 ? -13.581 -15.327 -12.613 1.00 89.50 118 GLU A O 1
ATOM 945 N N . SER A 1 119 ? -12.307 -15.896 -10.850 1.00 92.31 119 SER A N 1
ATOM 946 C CA . SER A 1 119 ? -13.386 -16.422 -10.005 1.00 92.31 119 SER A CA 1
ATOM 947 C C . SER A 1 119 ? -13.733 -15.453 -8.870 1.00 92.31 119 SER A C 1
ATOM 949 O O . SER A 1 119 ? -13.513 -15.731 -7.690 1.00 92.31 119 SER A O 1
ATOM 951 N N . TYR A 1 120 ? -14.265 -14.278 -9.214 1.00 93.06 120 TYR A N 1
ATOM 952 C CA . TYR A 1 120 ? -14.685 -13.285 -8.218 1.00 93.06 120 TYR A CA 1
ATOM 953 C C . TYR A 1 120 ? -15.901 -13.757 -7.393 1.00 93.06 120 TYR A C 1
ATOM 955 O O . TYR A 1 120 ? -16.945 -14.092 -7.954 1.00 93.06 120 TYR A O 1
ATOM 963 N N . SER A 1 121 ? -15.805 -13.676 -6.059 1.00 93.06 121 SER A N 1
ATOM 964 C CA . SER A 1 121 ? -16.925 -13.860 -5.121 1.00 93.06 121 SER A CA 1
ATOM 965 C C . SER A 1 121 ? -16.937 -12.745 -4.075 1.00 93.06 121 SER A C 1
ATOM 967 O O . SER A 1 121 ? -15.946 -12.512 -3.381 1.00 93.06 121 SER A O 1
ATOM 969 N N . ALA A 1 122 ? -18.079 -12.068 -3.940 1.00 91.62 122 ALA A N 1
ATOM 970 C CA . ALA A 1 122 ? -18.275 -11.031 -2.928 1.00 91.62 122 ALA A CA 1
ATOM 971 C C . ALA A 1 122 ? -18.381 -11.633 -1.518 1.00 91.62 122 ALA A C 1
ATOM 973 O O . ALA A 1 122 ? -17.917 -11.038 -0.547 1.00 91.62 122 ALA A O 1
ATOM 974 N N . GLU A 1 123 ? -18.949 -12.833 -1.411 1.00 93.00 123 GLU A N 1
ATOM 975 C CA . GLU A 1 123 ? -19.012 -13.615 -0.179 1.00 93.00 123 GLU A CA 1
ATOM 976 C C . GLU A 1 123 ? -17.601 -13.891 0.331 1.00 93.00 123 GLU A C 1
ATOM 978 O O . GLU A 1 123 ? -17.312 -13.613 1.493 1.00 93.00 123 GLU A O 1
ATOM 983 N N . ARG A 1 124 ? -16.689 -14.305 -0.559 1.00 94.19 124 ARG A N 1
ATOM 984 C CA . ARG A 1 124 ? -15.296 -14.554 -0.189 1.00 94.19 124 ARG A CA 1
ATOM 985 C C . ARG A 1 124 ? -14.578 -13.296 0.298 1.00 94.19 124 ARG A C 1
ATOM 987 O O . ARG A 1 124 ? -13.805 -13.365 1.247 1.00 94.19 124 ARG A O 1
ATOM 994 N N . VAL A 1 125 ? -14.846 -12.137 -0.306 1.00 93.38 125 VAL A N 1
ATOM 995 C CA . VAL A 1 125 ? -14.311 -10.852 0.183 1.00 93.38 125 VAL A CA 1
ATOM 996 C C . VAL A 1 125 ? -14.807 -10.570 1.604 1.00 93.38 125 VAL A C 1
ATOM 998 O O . VAL A 1 125 ? -14.014 -10.196 2.464 1.00 93.38 125 VAL A O 1
ATOM 1001 N N . ASN A 1 126 ? -16.096 -10.783 1.877 1.00 92.44 126 ASN A N 1
ATOM 1002 C CA . ASN A 1 126 ? -16.660 -10.574 3.212 1.00 92.44 126 ASN A CA 1
ATOM 1003 C C . ASN A 1 126 ? -16.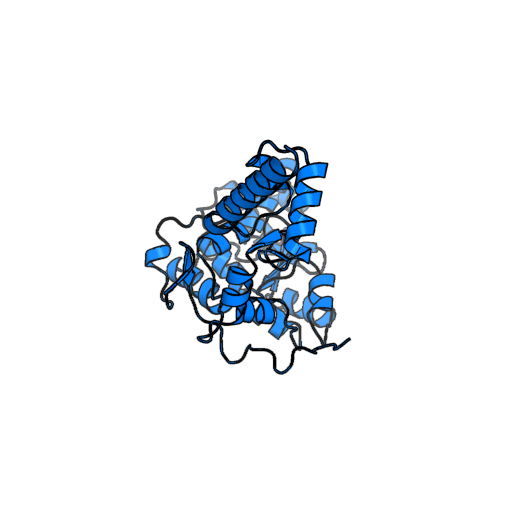099 -11.560 4.248 1.00 92.44 126 ASN A C 1
ATOM 1005 O O . ASN A 1 126 ? -15.839 -11.160 5.384 1.00 92.44 126 ASN A O 1
ATOM 1009 N N . GLU A 1 127 ? -15.884 -12.822 3.868 1.00 93.56 127 GLU A N 1
ATOM 1010 C CA . GLU A 1 127 ? -15.211 -13.820 4.710 1.00 93.56 127 GLU A CA 1
ATOM 1011 C C . GLU A 1 127 ? -13.807 -13.356 5.098 1.00 93.56 127 GLU A C 1
ATOM 1013 O O . GLU A 1 127 ? -13.490 -13.336 6.285 1.00 93.56 127 GLU A O 1
ATOM 1018 N N . LEU A 1 128 ? -13.019 -12.891 4.122 1.00 94.56 128 LEU A N 1
ATOM 1019 C CA . LEU A 1 128 ? -11.652 -12.411 4.345 1.00 94.56 128 LEU A CA 1
ATOM 1020 C C . LEU A 1 128 ? -11.584 -11.135 5.200 1.00 94.56 128 LEU A C 1
ATOM 1022 O O . LEU A 1 128 ? -10.592 -10.883 5.879 1.00 94.56 128 LEU A O 1
ATOM 1026 N N . ILE A 1 129 ? -12.620 -10.292 5.163 1.00 93.19 129 ILE A N 1
ATOM 1027 C CA . ILE A 1 129 ? -12.739 -9.156 6.091 1.00 93.19 129 ILE A CA 1
ATOM 1028 C C . ILE A 1 129 ? -13.064 -9.663 7.498 1.00 93.19 129 ILE A C 1
ATOM 1030 O O . ILE A 1 129 ? -12.512 -9.177 8.484 1.00 93.19 129 ILE A O 1
ATOM 1034 N N . SER A 1 130 ? -13.964 -10.643 7.599 1.00 90.88 130 SER A N 1
ATOM 1035 C CA . SER A 1 130 ? -14.433 -11.179 8.882 1.00 90.88 130 SER A CA 1
ATOM 1036 C C . SER A 1 130 ? -13.336 -11.943 9.625 1.00 90.88 130 SER A C 1
ATOM 1038 O O . SER A 1 130 ? -13.228 -11.824 10.844 1.00 90.88 130 SER A O 1
ATOM 1040 N N . ASP A 1 131 ? -12.507 -12.698 8.901 1.00 93.00 131 ASP A N 1
ATOM 1041 C CA . ASP A 1 131 ? -11.363 -13.431 9.453 1.00 93.00 131 ASP A CA 1
ATOM 1042 C C . ASP A 1 131 ? -10.089 -12.573 9.593 1.00 93.00 131 ASP A C 1
ATOM 1044 O O . ASP A 1 131 ? -9.075 -13.058 10.095 1.00 93.00 131 ASP A O 1
ATOM 1048 N N . LYS A 1 132 ? -10.167 -11.285 9.222 1.00 92.50 132 LYS A N 1
ATOM 1049 C CA . LYS A 1 132 ? -9.077 -10.297 9.258 1.00 92.50 132 LYS A CA 1
ATOM 1050 C C . LYS A 1 132 ? -7.889 -10.613 8.342 1.00 92.50 132 LYS A C 1
ATOM 1052 O O . LYS A 1 132 ? -6.810 -10.050 8.528 1.00 92.50 132 LYS A O 1
ATOM 1057 N N . SER A 1 133 ? -8.069 -11.460 7.331 1.00 94.88 133 SER A N 1
ATOM 1058 C CA . SER A 1 133 ? -7.064 -11.680 6.282 1.00 94.88 133 SER A CA 1
ATOM 1059 C C . SER A 1 133 ? -6.908 -10.459 5.376 1.00 94.88 133 SER A C 1
ATOM 1061 O O . SER A 1 133 ? -5.822 -10.209 4.844 1.00 94.88 133 SER A O 1
ATOM 1063 N N . ILE A 1 134 ? -7.977 -9.678 5.211 1.00 95.44 134 ILE A N 1
ATOM 1064 C CA . ILE A 1 134 ? -7.952 -8.372 4.555 1.00 95.44 134 ILE A CA 1
ATOM 1065 C C . ILE A 1 134 ? -8.672 -7.336 5.414 1.00 95.44 134 ILE A C 1
ATOM 1067 O O . ILE A 1 134 ? -9.569 -7.645 6.193 1.00 95.44 134 ILE A O 1
ATOM 1071 N N . TYR A 1 135 ? -8.316 -6.076 5.218 1.00 95.06 135 TYR A N 1
ATOM 1072 C CA . TYR A 1 135 ? -8.918 -4.943 5.897 1.00 95.06 135 TYR A CA 1
ATOM 1073 C C . TYR A 1 135 ? -9.433 -3.930 4.887 1.00 95.06 135 TYR A C 1
ATOM 1075 O O . TYR A 1 135 ? -8.827 -3.724 3.837 1.00 95.06 135 TYR A O 1
ATOM 1083 N N . HIS A 1 136 ? -10.531 -3.256 5.225 1.00 95.00 136 HIS A N 1
ATOM 1084 C CA . HIS A 1 136 ? -11.058 -2.146 4.444 1.00 95.00 136 HIS A CA 1
ATOM 1085 C C . HIS A 1 136 ? -10.830 -0.829 5.194 1.00 95.00 136 HIS A C 1
ATOM 1087 O O . HIS A 1 136 ? -11.164 -0.707 6.370 1.00 95.00 136 HIS A O 1
ATOM 1093 N N . GLY A 1 137 ? -10.237 0.171 4.544 1.00 93.44 137 GLY A N 1
ATOM 1094 C CA . GLY A 1 137 ? -9.928 1.447 5.191 1.00 93.44 137 GLY A CA 1
ATOM 1095 C C . GLY A 1 137 ? -9.123 2.398 4.314 1.00 93.44 137 GLY A C 1
ATOM 1096 O O . GLY A 1 137 ? -8.824 2.103 3.157 1.00 93.44 137 GLY A O 1
ATOM 1097 N N . ARG A 1 138 ? -8.776 3.565 4.867 1.00 91.81 138 ARG A N 1
ATOM 1098 C CA . ARG A 1 138 ? -8.020 4.622 4.173 1.00 91.81 138 ARG A CA 1
ATOM 1099 C C . ARG A 1 138 ? -6.504 4.471 4.297 1.00 91.81 138 ARG A C 1
ATOM 1101 O O . ARG A 1 138 ? -5.801 5.422 4.637 1.00 91.81 138 ARG A O 1
ATOM 1108 N N . THR A 1 139 ? -6.008 3.277 4.002 1.00 88.38 139 THR A N 1
ATOM 1109 C CA . THR A 1 139 ? -4.611 2.881 4.227 1.00 88.38 139 THR A CA 1
ATOM 1110 C C . THR A 1 139 ? -3.704 3.213 3.037 1.00 88.38 139 THR A C 1
ATOM 1112 O O . THR A 1 139 ? -2.495 3.366 3.217 1.00 88.38 139 THR A O 1
ATOM 1115 N N . ILE A 1 140 ? -4.260 3.402 1.834 1.00 85.69 140 ILE A N 1
ATOM 1116 C CA . ILE A 1 140 ? -3.516 3.742 0.610 1.00 85.69 140 ILE A CA 1
ATOM 1117 C C . ILE A 1 140 ? -3.956 5.121 0.102 1.00 85.69 140 ILE A C 1
ATOM 1119 O O . ILE A 1 140 ? -5.098 5.309 -0.319 1.00 85.69 140 ILE A O 1
ATOM 1123 N N . ARG A 1 141 ? -3.056 6.116 0.148 1.00 78.50 141 ARG A N 1
ATOM 1124 C CA . ARG A 1 141 ? -3.297 7.507 -0.306 1.00 78.50 141 ARG A CA 1
ATOM 1125 C C . ARG A 1 141 ? -4.595 8.144 0.235 1.00 78.50 141 ARG A C 1
ATOM 1127 O O . ARG A 1 141 ? -5.276 8.878 -0.480 1.00 78.50 141 ARG A O 1
ATOM 1134 N N . HIS A 1 142 ? -4.976 7.815 1.472 1.00 81.50 142 HIS A N 1
ATOM 1135 C CA . HIS A 1 142 ? -6.250 8.191 2.111 1.00 81.50 142 HIS A CA 1
ATOM 1136 C C . HIS A 1 142 ? -7.533 7.813 1.338 1.00 81.50 142 HIS A C 1
ATOM 1138 O O . HIS A 1 142 ? -8.614 8.338 1.630 1.00 81.50 142 HIS A O 1
ATOM 1144 N N . LYS A 1 143 ? -7.458 6.901 0.366 1.00 84.38 143 LYS A N 1
ATOM 1145 C CA . LYS A 1 143 ? -8.631 6.387 -0.346 1.00 84.38 143 LYS A CA 1
ATOM 1146 C C . LYS A 1 143 ? -9.167 5.146 0.364 1.00 84.38 143 LYS A C 1
ATOM 1148 O O . LYS A 1 143 ? -8.362 4.378 0.880 1.00 84.38 143 LYS A O 1
ATOM 1153 N N . PRO A 1 144 ? -10.494 4.939 0.416 1.00 88.44 144 PRO A N 1
ATOM 1154 C CA . PRO A 1 144 ? -11.045 3.675 0.887 1.00 88.44 144 PRO A CA 1
ATOM 1155 C C . PRO A 1 144 ? -10.565 2.563 -0.049 1.00 88.44 144 PRO A C 1
ATOM 1157 O O . PRO A 1 144 ? -10.777 2.651 -1.252 1.00 88.44 144 PRO A O 1
ATOM 1160 N N . THR A 1 145 ? -9.864 1.582 0.508 1.00 92.25 145 THR A N 1
ATOM 1161 C CA . THR A 1 145 ? -9.246 0.467 -0.217 1.00 92.25 145 THR A CA 1
ATOM 1162 C C . THR A 1 145 ? -9.349 -0.807 0.608 1.00 92.25 145 THR A C 1
ATOM 1164 O O . THR A 1 145 ? -9.449 -0.741 1.835 1.00 92.25 145 THR A O 1
ATOM 1167 N N . TYR A 1 146 ? -9.297 -1.956 -0.058 1.00 93.88 146 TYR A N 1
ATOM 1168 C CA . TYR A 1 146 ? -9.073 -3.251 0.576 1.00 93.88 146 TYR A CA 1
ATOM 1169 C C . TYR A 1 146 ? -7.579 -3.552 0.567 1.00 93.88 146 TYR A C 1
ATOM 1171 O O . TYR A 1 146 ? -6.943 -3.376 -0.468 1.00 93.88 146 TYR A O 1
ATOM 1179 N N . ALA A 1 147 ? -7.018 -4.035 1.668 1.00 94.94 147 ALA A N 1
ATOM 1180 C CA . ALA A 1 147 ? -5.606 -4.384 1.752 1.00 94.94 147 ALA A CA 1
ATOM 1181 C C . ALA A 1 147 ? -5.400 -5.659 2.569 1.00 94.94 147 ALA A C 1
ATOM 1183 O O . ALA A 1 147 ? -6.062 -5.873 3.582 1.00 94.94 147 ALA A O 1
ATOM 1184 N N . ALA A 1 148 ? -4.470 -6.496 2.127 1.00 96.50 148 ALA A N 1
ATOM 1185 C CA . ALA A 1 148 ? -4.090 -7.725 2.800 1.00 96.50 148 ALA A CA 1
ATOM 1186 C C . ALA A 1 148 ? -3.461 -7.436 4.167 1.00 96.50 148 ALA A C 1
ATOM 1188 O O . ALA A 1 148 ? -2.729 -6.456 4.327 1.00 96.50 148 ALA A O 1
ATOM 1189 N N . ALA A 1 149 ? -3.683 -8.322 5.137 1.00 96.00 149 ALA A N 1
ATOM 1190 C CA . ALA A 1 149 ? -3.137 -8.189 6.485 1.00 96.00 149 ALA A CA 1
ATOM 1191 C C . ALA A 1 149 ? -1.609 -8.022 6.492 1.00 96.00 149 ALA A C 1
ATOM 1193 O O . ALA A 1 149 ? -1.090 -7.162 7.199 1.00 96.00 149 ALA A O 1
ATOM 1194 N N . TRP A 1 150 ? -0.892 -8.764 5.639 1.00 95.69 150 TRP A N 1
ATOM 1195 C CA . TRP A 1 150 ? 0.567 -8.658 5.524 1.00 95.69 150 TRP A CA 1
ATOM 1196 C C . TRP A 1 150 ? 1.028 -7.263 5.079 1.00 95.69 150 TRP A C 1
ATOM 1198 O O . TRP A 1 150 ? 2.093 -6.805 5.494 1.00 95.69 150 TRP A O 1
ATOM 1208 N N . MET A 1 151 ? 0.237 -6.592 4.235 1.00 95.69 151 MET A N 1
ATOM 1209 C CA . MET A 1 151 ? 0.520 -5.239 3.767 1.00 95.69 151 MET A CA 1
ATOM 1210 C C . MET A 1 151 ? 0.182 -4.230 4.861 1.00 95.69 151 MET A C 1
ATOM 1212 O O . MET A 1 151 ? 0.969 -3.324 5.103 1.00 95.69 151 MET A O 1
ATOM 1216 N N . ILE A 1 152 ? -0.946 -4.404 5.552 1.00 96.62 152 ILE A N 1
ATOM 1217 C CA . ILE A 1 152 ? -1.339 -3.566 6.692 1.00 96.62 152 ILE A CA 1
ATOM 1218 C C . ILE A 1 152 ? -0.279 -3.587 7.795 1.00 96.62 152 ILE A C 1
ATOM 1220 O O . ILE A 1 152 ? 0.113 -2.523 8.264 1.00 96.62 152 ILE A O 1
ATOM 1224 N N . GLU A 1 153 ? 0.240 -4.760 8.153 1.00 96.75 153 GLU A N 1
ATOM 1225 C CA . GLU A 1 153 ? 1.310 -4.895 9.147 1.00 96.75 153 GLU A CA 1
ATOM 1226 C C . GLU A 1 153 ? 2.598 -4.185 8.696 1.00 96.75 153 GLU A C 1
ATOM 1228 O O . GLU A 1 153 ? 3.173 -3.400 9.449 1.00 96.75 153 GLU A O 1
ATOM 1233 N N . ALA A 1 154 ? 3.012 -4.372 7.436 1.00 96.69 154 ALA A N 1
ATOM 1234 C CA . ALA A 1 154 ? 4.190 -3.693 6.900 1.00 96.69 154 ALA A CA 1
ATOM 1235 C C . ALA A 1 154 ? 4.022 -2.161 6.883 1.00 96.69 154 ALA A C 1
ATOM 1237 O O . ALA A 1 154 ? 4.931 -1.423 7.266 1.00 96.69 154 ALA A O 1
ATOM 1238 N N . LEU A 1 155 ? 2.854 -1.665 6.465 1.00 96.00 155 LEU A N 1
ATOM 1239 C CA . LEU A 1 155 ? 2.561 -0.232 6.419 1.00 96.00 155 LEU A CA 1
ATOM 1240 C C . LEU A 1 155 ? 2.458 0.382 7.812 1.00 96.00 155 LEU A C 1
ATOM 1242 O O . LEU A 1 155 ? 2.941 1.497 8.006 1.00 96.00 155 LEU A O 1
ATOM 1246 N N . HIS A 1 156 ? 1.873 -0.338 8.770 1.00 96.19 156 HIS A N 1
ATOM 1247 C CA . HIS A 1 156 ? 1.829 0.074 10.166 1.00 96.19 156 HIS A CA 1
ATOM 1248 C C . HIS A 1 156 ? 3.243 0.317 10.704 1.00 96.19 156 HIS A C 1
ATOM 1250 O O . HIS A 1 156 ? 3.528 1.413 11.174 1.00 96.19 156 HIS A O 1
ATOM 1256 N N . SER A 1 157 ? 4.160 -0.639 10.525 1.00 95.88 157 SER A N 1
ATOM 1257 C CA . SER A 1 157 ? 5.552 -0.507 10.974 1.00 95.88 157 SER A CA 1
ATOM 1258 C C . SER A 1 157 ? 6.332 0.605 10.280 1.00 95.88 157 SER A C 1
ATOM 1260 O O . SER A 1 157 ? 7.093 1.336 10.919 1.00 95.88 157 SER A O 1
ATOM 1262 N N . LEU A 1 158 ? 6.162 0.762 8.965 1.00 95.00 158 LEU A N 1
ATOM 1263 C CA . LEU A 1 158 ? 6.893 1.775 8.197 1.00 95.00 158 LEU A CA 1
ATOM 1264 C C . LEU A 1 158 ? 6.418 3.201 8.495 1.00 95.00 158 LEU A C 1
ATOM 1266 O O . LEU A 1 158 ? 7.216 4.136 8.412 1.00 95.00 158 LEU A O 1
ATOM 1270 N N . ARG A 1 159 ? 5.143 3.365 8.858 1.00 93.75 159 ARG A N 1
ATOM 1271 C CA . ARG A 1 159 ? 4.527 4.653 9.210 1.00 93.75 159 ARG A CA 1
ATOM 1272 C C . ARG A 1 159 ? 4.416 4.871 10.716 1.00 93.75 159 ARG A C 1
ATOM 1274 O O . ARG A 1 159 ? 3.817 5.860 11.119 1.00 93.75 159 ARG A O 1
ATOM 1281 N N . TYR A 1 160 ? 4.930 3.951 11.530 1.00 92.00 160 TYR A N 1
ATOM 1282 C CA . TYR A 1 160 ? 4.720 3.992 12.967 1.00 92.00 160 TYR A CA 1
ATOM 1283 C C . TYR A 1 160 ? 5.283 5.279 13.570 1.00 92.00 160 TYR A C 1
ATOM 1285 O O . TYR A 1 160 ? 6.468 5.595 13.424 1.00 92.00 160 TYR A O 1
ATOM 1293 N N . GLU A 1 161 ? 4.412 5.968 14.292 1.00 89.00 161 GLU A N 1
ATOM 1294 C CA . GLU A 1 161 ? 4.707 7.093 15.163 1.00 89.00 161 GLU A CA 1
ATOM 1295 C C . GLU A 1 161 ? 3.997 6.821 16.488 1.00 89.00 1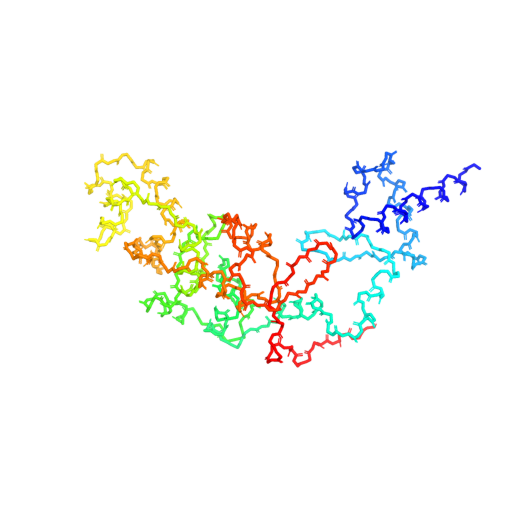61 GLU A C 1
ATOM 1297 O O . GLU A 1 161 ? 2.874 6.309 16.490 1.00 89.00 161 GLU A O 1
ATOM 1302 N N . GLU A 1 162 ? 4.648 7.132 17.612 1.00 89.44 162 GLU A N 1
ATOM 1303 C CA . GLU A 1 162 ? 4.065 6.891 18.932 1.00 89.44 162 GLU A CA 1
ATOM 1304 C C . GLU A 1 162 ? 2.740 7.667 19.062 1.00 89.44 162 GLU A C 1
ATOM 1306 O O . GLU A 1 162 ? 2.744 8.902 18.971 1.00 89.44 162 GLU A O 1
ATOM 1311 N N . PRO A 1 163 ? 1.593 6.981 19.247 1.00 89.00 163 PRO A N 1
ATOM 1312 C CA . PRO A 1 163 ? 0.305 7.656 19.260 1.00 89.00 163 PRO A CA 1
ATOM 1313 C C . PRO A 1 163 ? 0.179 8.583 20.471 1.00 89.00 163 PRO A C 1
ATOM 1315 O O . PRO A 1 163 ? 0.466 8.186 21.601 1.00 89.00 163 PRO A O 1
ATOM 1318 N N . ASP A 1 164 ? -0.323 9.801 20.258 1.00 91.81 164 ASP A N 1
ATOM 1319 C CA . ASP A 1 164 ? -0.636 10.710 21.361 1.00 91.81 164 ASP A CA 1
ATOM 1320 C C . ASP A 1 164 ? -1.786 10.178 22.244 1.00 91.81 164 ASP A C 1
ATOM 1322 O O . ASP A 1 164 ? -2.497 9.233 21.895 1.00 91.81 164 ASP A O 1
ATOM 1326 N N . LYS A 1 165 ? -2.014 10.813 23.401 1.00 91.69 165 LYS A N 1
ATOM 1327 C CA . LYS A 1 165 ? -3.060 10.391 24.353 1.00 91.69 165 LYS A CA 1
ATOM 1328 C C . LYS A 1 165 ? -4.460 10.320 23.735 1.00 91.69 165 LYS A C 1
ATOM 1330 O O . LYS A 1 165 ? -5.255 9.470 24.131 1.00 91.69 165 LYS A O 1
ATOM 1335 N N . ASN A 1 166 ? -4.775 11.207 22.792 1.00 91.69 166 ASN A N 1
ATOM 1336 C CA . ASN A 1 166 ? -6.087 11.227 22.155 1.00 91.69 166 ASN A CA 1
ATOM 1337 C C . ASN A 1 166 ? -6.221 10.048 21.188 1.00 91.69 166 ASN A C 1
ATOM 1339 O O . ASN A 1 166 ? -7.250 9.375 21.180 1.00 91.69 166 ASN A O 1
ATOM 1343 N N . MET A 1 167 ? -5.180 9.768 20.404 1.00 93.56 167 MET A N 1
ATOM 1344 C CA . MET A 1 167 ? -5.132 8.634 19.489 1.00 93.56 167 MET A CA 1
ATOM 1345 C C . MET A 1 167 ? -5.172 7.302 20.246 1.00 93.56 167 MET A C 1
ATOM 1347 O O . MET A 1 167 ? -5.949 6.421 19.883 1.00 93.56 167 MET A O 1
ATOM 1351 N N . GLN A 1 168 ? -4.424 7.181 21.348 1.00 94.25 168 GLN A N 1
ATOM 1352 C CA . GLN A 1 168 ? -4.499 6.031 22.258 1.00 94.25 168 GLN A CA 1
ATOM 1353 C C . GLN A 1 168 ? -5.922 5.842 22.801 1.00 94.25 168 GLN A C 1
ATOM 1355 O O . GLN A 1 168 ? -6.453 4.730 22.789 1.00 94.25 168 GLN A O 1
ATOM 1360 N N . GLY A 1 169 ? -6.572 6.933 23.224 1.00 94.75 169 GLY A N 1
ATOM 1361 C CA . GLY A 1 169 ? -7.967 6.922 23.662 1.00 94.75 169 GLY A CA 1
ATOM 1362 C C . GLY A 1 169 ? -8.927 6.450 22.567 1.00 94.75 169 GLY A C 1
ATOM 1363 O O . GLY A 1 169 ? -9.797 5.621 22.832 1.00 94.75 169 GLY A O 1
ATOM 1364 N N . LEU A 1 170 ? -8.750 6.922 21.330 1.00 95.88 170 LEU A N 1
ATOM 1365 C CA . LEU A 1 170 ? -9.556 6.506 20.181 1.00 95.88 170 LEU A CA 1
ATOM 1366 C C . LEU A 1 170 ? -9.417 5.011 19.901 1.00 95.88 170 LEU A C 1
ATOM 1368 O O . LEU A 1 170 ? -10.428 4.319 19.773 1.00 95.88 170 LEU A O 1
ATOM 1372 N N . VAL A 1 171 ? -8.187 4.501 19.842 1.00 95.12 171 VAL A N 1
ATOM 1373 C CA . VAL A 1 171 ? -7.928 3.071 19.623 1.00 95.12 171 VAL A CA 1
ATOM 1374 C C . VAL A 1 171 ? -8.541 2.234 20.749 1.00 95.12 171 VAL A C 1
ATOM 1376 O O . VAL A 1 171 ? -9.213 1.236 20.479 1.00 95.12 171 VAL A O 1
ATOM 1379 N N . ALA A 1 172 ? -8.395 2.669 22.004 1.00 95.56 172 ALA A N 1
ATOM 1380 C CA . ALA A 1 172 ? -8.993 1.997 23.154 1.00 95.56 172 ALA A CA 1
ATOM 1381 C C . ALA A 1 172 ? -10.530 1.987 23.095 1.00 95.56 172 ALA A C 1
ATOM 1383 O O . ALA A 1 172 ? -11.140 0.955 23.373 1.00 95.56 172 ALA A O 1
ATOM 1384 N N . ALA A 1 173 ? -11.166 3.095 22.698 1.00 96.00 173 ALA A N 1
ATOM 1385 C CA . ALA A 1 173 ? -12.617 3.174 22.540 1.00 96.00 173 ALA A CA 1
ATOM 1386 C C . ALA A 1 173 ? -13.121 2.185 21.477 1.00 96.00 173 ALA A C 1
ATOM 1388 O O . ALA A 1 173 ? -14.069 1.439 21.729 1.00 96.00 173 ALA A O 1
ATOM 1389 N N . VAL A 1 174 ? -12.453 2.127 20.320 1.00 96.31 174 VAL A N 1
ATOM 1390 C CA . VAL A 1 174 ? -12.791 1.191 19.236 1.00 96.31 174 VAL A CA 1
ATOM 1391 C C . VAL A 1 174 ? -12.626 -0.260 19.688 1.00 96.31 174 VAL A C 1
ATOM 1393 O O . VAL A 1 174 ? -13.527 -1.075 19.493 1.00 96.31 174 VAL A O 1
ATOM 1396 N N . ARG A 1 175 ? -11.522 -0.583 20.372 1.00 94.69 175 ARG A N 1
ATOM 1397 C CA . ARG A 1 175 ? -11.289 -1.917 20.949 1.00 94.69 175 ARG A CA 1
ATOM 1398 C C . ARG A 1 175 ? -12.369 -2.314 21.961 1.00 94.69 175 ARG A C 1
ATOM 1400 O O . ARG A 1 175 ? -12.765 -3.474 22.005 1.00 94.69 175 ARG A O 1
ATOM 1407 N N . ASN A 1 176 ? -12.871 -1.352 22.734 1.00 94.25 176 ASN A N 1
ATOM 1408 C CA . ASN A 1 176 ? -13.936 -1.555 23.717 1.00 94.25 176 ASN A CA 1
ATOM 1409 C C . ASN A 1 176 ? -15.351 -1.575 23.097 1.00 94.25 176 ASN A C 1
ATOM 1411 O O . ASN A 1 176 ? -16.335 -1.635 23.832 1.00 94.25 176 ASN A O 1
ATOM 1415 N N . GLY A 1 177 ? -15.472 -1.543 21.764 1.00 93.00 177 GLY A N 1
ATOM 1416 C CA . GLY A 1 177 ? -16.736 -1.728 21.046 1.00 93.00 177 GLY A CA 1
ATOM 1417 C C . GLY A 1 177 ? -17.351 -0.458 20.451 1.00 93.00 177 GLY A C 1
ATOM 1418 O O . GLY A 1 177 ? -18.441 -0.532 19.877 1.00 93.00 177 GLY A O 1
ATOM 1419 N N . ALA A 1 178 ? -16.684 0.699 20.539 1.00 95.69 178 ALA A N 1
ATOM 1420 C CA . ALA A 1 178 ? -17.135 1.909 19.855 1.00 95.69 178 ALA A CA 1
ATOM 1421 C C . ALA A 1 178 ? -16.964 1.755 18.336 1.00 95.69 178 ALA A C 1
ATOM 1423 O O . ALA A 1 178 ? -15.867 1.854 17.795 1.00 95.69 178 ALA A O 1
ATOM 1424 N N . SER A 1 179 ? -18.074 1.503 17.645 1.00 95.25 179 SER A N 1
ATOM 1425 C CA . SER A 1 179 ? -18.072 1.101 16.231 1.00 95.25 179 SER A CA 1
ATOM 1426 C C . SER A 1 179 ? -18.577 2.189 15.273 1.00 95.25 179 SER A C 1
ATOM 1428 O O . SER A 1 179 ? -18.625 1.989 14.058 1.00 95.25 179 SER A O 1
ATOM 1430 N N . THR A 1 180 ? -18.936 3.362 15.803 1.00 95.44 180 THR A N 1
ATOM 1431 C CA . THR A 1 180 ? -19.405 4.533 15.046 1.00 95.44 180 THR A CA 1
ATOM 1432 C C . THR A 1 180 ? -18.767 5.815 15.582 1.00 95.44 180 THR A C 1
ATOM 1434 O O . THR A 1 180 ? -18.321 5.855 16.728 1.00 95.44 180 THR A O 1
ATOM 1437 N N . GLU A 1 181 ? -18.742 6.878 14.768 1.00 94.06 181 GLU A N 1
ATOM 1438 C CA . GLU A 1 181 ? -18.234 8.197 15.189 1.00 94.06 181 GLU A CA 1
ATOM 1439 C C . GLU A 1 181 ? -18.933 8.708 16.455 1.00 94.06 181 GLU A C 1
ATOM 1441 O O . GLU A 1 181 ? -18.266 9.216 17.351 1.00 94.06 181 GLU A O 1
ATOM 1446 N N . ASP A 1 182 ? -20.255 8.539 16.540 1.00 94.44 182 ASP A N 1
ATOM 1447 C CA . ASP A 1 182 ? -21.058 9.045 17.656 1.00 94.44 182 ASP A CA 1
ATOM 1448 C C . ASP A 1 182 ? -20.733 8.290 18.961 1.00 94.44 182 ASP A C 1
ATOM 1450 O O . ASP A 1 182 ? -20.596 8.908 20.014 1.00 94.44 182 ASP A O 1
ATOM 1454 N N . MET A 1 183 ? -20.494 6.972 18.893 1.00 95.62 183 MET A N 1
ATOM 1455 C CA . MET A 1 183 ? -20.045 6.185 20.054 1.00 95.62 183 MET A CA 1
ATOM 1456 C C . MET A 1 183 ? -18.640 6.586 20.522 1.00 95.62 183 MET A C 1
ATOM 1458 O O . MET A 1 183 ? -18.365 6.617 21.719 1.00 95.62 183 MET A O 1
ATOM 1462 N N . ILE A 1 184 ? -17.733 6.889 19.587 1.00 95.19 184 ILE A N 1
ATOM 1463 C CA . ILE A 1 184 ? -16.376 7.355 19.916 1.00 95.19 184 ILE A CA 1
ATOM 1464 C C . ILE A 1 184 ? -16.440 8.756 20.539 1.00 95.19 184 ILE A C 1
ATOM 1466 O O . ILE A 1 184 ? -15.715 9.046 21.489 1.00 95.19 184 ILE A O 1
ATOM 1470 N N . GLN A 1 185 ? -17.333 9.610 20.036 1.00 95.00 185 GLN A N 1
ATOM 1471 C CA . GLN A 1 185 ? -17.588 10.936 20.588 1.00 95.00 185 GLN A CA 1
ATOM 1472 C C . GLN A 1 185 ? -18.086 10.870 22.026 1.00 95.00 185 GLN A C 1
ATOM 1474 O O . GLN A 1 185 ? -17.561 11.586 22.875 1.00 95.00 185 GLN A O 1
ATOM 1479 N N . GLU A 1 186 ? -19.052 10.002 22.308 1.00 94.19 186 GLU A N 1
ATOM 1480 C CA . GLU A 1 186 ? -19.558 9.790 23.662 1.00 94.19 186 GLU A CA 1
ATOM 1481 C C . GLU A 1 186 ? -18.461 9.270 24.604 1.00 94.19 186 GLU A C 1
ATOM 1483 O O . GLU A 1 186 ? -18.335 9.749 25.729 1.00 94.19 186 GLU A O 1
ATOM 1488 N N . ALA A 1 187 ? -17.614 8.354 24.125 1.00 92.94 187 ALA A N 1
ATOM 1489 C CA . ALA A 1 187 ? -16.532 7.777 24.919 1.00 92.94 187 ALA A CA 1
ATOM 1490 C C . ALA A 1 187 ? -15.401 8.770 25.247 1.00 92.94 187 ALA A C 1
ATOM 1492 O O . ALA A 1 187 ? -14.811 8.689 26.324 1.00 92.94 187 ALA A O 1
ATOM 1493 N N . LEU A 1 188 ? -15.069 9.683 24.326 1.00 92.81 188 LEU A N 1
ATOM 1494 C CA . LEU A 1 188 ? -13.926 10.596 24.468 1.00 92.81 188 LEU A CA 1
ATOM 1495 C C . LEU A 1 188 ? -14.311 12.021 24.880 1.00 92.81 188 LEU A C 1
ATOM 1497 O O . LEU A 1 188 ? -13.450 12.771 25.335 1.00 92.81 188 LEU A O 1
ATOM 1501 N N . GLY A 1 189 ? -15.570 12.426 24.694 1.00 91.50 189 GLY A N 1
ATOM 1502 C CA . GLY A 1 189 ? -16.021 13.800 24.933 1.00 91.50 189 GLY A CA 1
ATOM 1503 C C . GLY A 1 189 ? -15.396 14.834 23.985 1.00 91.50 189 GLY A C 1
ATOM 1504 O O . GLY A 1 189 ? -15.321 16.014 24.324 1.00 91.50 189 GLY A O 1
ATOM 1505 N N . ILE A 1 190 ? -14.917 14.403 22.815 1.00 92.25 190 ILE A N 1
ATOM 1506 C CA . ILE A 1 190 ? -14.238 15.244 21.817 1.00 92.25 190 ILE A CA 1
ATOM 1507 C C . ILE A 1 190 ? -15.220 15.638 20.706 1.00 92.25 190 ILE A C 1
ATOM 1509 O O . ILE A 1 190 ? -16.122 14.879 20.364 1.00 92.25 190 ILE A O 1
ATOM 1513 N N . ASP A 1 191 ? -15.036 16.817 20.105 1.00 92.56 191 ASP A N 1
ATOM 1514 C CA . ASP A 1 191 ? -15.848 17.255 18.966 1.00 92.56 191 ASP A CA 1
ATOM 1515 C C . ASP A 1 191 ? -15.779 16.282 17.774 1.00 92.56 191 ASP A C 1
ATOM 1517 O O . ASP A 1 191 ? -14.721 15.759 17.405 1.00 92.56 191 ASP A O 1
ATOM 1521 N N . ARG A 1 192 ? -16.919 16.103 17.102 1.00 91.94 192 ARG A N 1
ATOM 1522 C CA . ARG A 1 192 ? -17.063 15.187 15.968 1.00 91.94 192 ARG A CA 1
ATOM 1523 C C . ARG A 1 192 ? -16.112 15.497 14.810 1.00 91.94 192 ARG A C 1
ATOM 1525 O O . ARG A 1 192 ? -15.651 14.583 14.127 1.00 91.94 192 ARG A O 1
ATOM 1532 N N . THR A 1 193 ? -15.817 16.769 14.559 1.00 93.00 193 THR A N 1
ATOM 1533 C CA . THR A 1 193 ? -14.905 17.194 13.485 1.00 93.00 193 THR A CA 1
ATOM 1534 C C . THR A 1 193 ? -13.487 16.713 13.762 1.00 93.00 193 THR A C 1
ATOM 1536 O O . THR A 1 193 ? -12.813 16.214 12.859 1.00 93.00 193 THR A O 1
ATOM 1539 N N . ILE A 1 194 ? -13.062 16.801 15.024 1.00 93.31 194 ILE A N 1
ATOM 1540 C CA . ILE A 1 194 ? -11.756 16.321 15.475 1.00 93.31 194 ILE A CA 1
ATOM 1541 C C . ILE A 1 194 ? -11.706 14.796 15.353 1.00 93.31 194 ILE A C 1
ATOM 1543 O O . ILE A 1 194 ? -10.760 14.271 14.771 1.00 93.31 194 ILE A O 1
ATOM 1547 N N . ILE A 1 195 ? -12.756 14.085 15.775 1.00 94.06 195 ILE A N 1
ATOM 1548 C CA . ILE A 1 195 ? -12.841 12.618 15.654 1.00 94.06 195 ILE A CA 1
ATOM 1549 C C . ILE A 1 195 ? -12.747 12.167 14.198 1.00 94.06 195 ILE A C 1
ATOM 1551 O O . ILE A 1 195 ? -12.017 11.229 13.895 1.00 94.06 195 ILE A O 1
ATOM 1555 N N . LYS A 1 196 ? -13.418 12.855 13.268 1.00 93.38 196 LYS A N 1
ATOM 1556 C CA . LYS A 1 196 ? -13.304 12.557 11.832 1.00 93.38 196 LYS A CA 1
ATOM 1557 C C . LYS A 1 196 ? -11.870 12.676 11.327 1.00 93.38 196 LYS A C 1
ATOM 1559 O O . LYS A 1 196 ? -11.443 11.854 10.517 1.00 93.38 196 LYS A O 1
ATOM 1564 N N . GLN A 1 197 ? -11.133 13.691 11.775 1.00 93.56 197 GLN A N 1
ATOM 1565 C CA . GLN A 1 197 ? -9.733 13.857 11.393 1.00 93.56 197 GLN A CA 1
ATOM 1566 C C . GLN A 1 197 ? -8.840 12.803 12.056 1.00 93.56 197 GLN A C 1
ATOM 1568 O O . GLN A 1 197 ? -7.994 12.214 11.385 1.00 93.56 197 GLN A O 1
ATOM 1573 N N . MET A 1 198 ? -9.071 12.508 13.336 1.00 94.88 198 MET A N 1
ATOM 1574 C CA . MET A 1 198 ? -8.359 11.455 14.056 1.00 94.88 198 MET A CA 1
ATOM 1575 C C . MET A 1 198 ? -8.580 10.086 13.412 1.00 94.88 198 MET A C 1
ATOM 1577 O O . MET A 1 198 ? -7.613 9.367 13.209 1.00 94.88 198 MET A O 1
ATOM 1581 N N . LEU A 1 199 ? -9.808 9.748 13.010 1.00 95.19 199 LEU A N 1
ATOM 1582 C CA . LEU A 1 199 ? -10.118 8.494 12.319 1.00 95.19 199 LEU A CA 1
ATOM 1583 C C . LEU A 1 199 ? -9.394 8.378 10.978 1.00 95.19 199 LEU A C 1
ATOM 1585 O O . LEU A 1 199 ? -8.859 7.319 10.677 1.00 95.19 199 LEU A O 1
ATOM 1589 N N . LYS A 1 200 ? -9.320 9.456 10.186 1.00 93.62 200 LYS A N 1
ATOM 1590 C CA . LYS A 1 200 ? -8.545 9.448 8.932 1.00 93.62 200 LYS A CA 1
ATOM 1591 C C . LYS A 1 200 ? -7.063 9.170 9.179 1.00 93.62 200 LYS A C 1
ATOM 1593 O O . LYS A 1 200 ? -6.454 8.419 8.420 1.00 93.62 200 LYS A O 1
ATOM 1598 N N . ASN A 1 201 ? -6.497 9.768 10.226 1.00 93.56 201 ASN A N 1
ATOM 1599 C CA . ASN A 1 201 ? -5.106 9.540 10.607 1.00 93.56 201 ASN A CA 1
ATOM 1600 C C . ASN A 1 201 ? -4.917 8.111 11.145 1.00 93.56 201 ASN A C 1
ATOM 1602 O O . ASN A 1 201 ? -3.984 7.429 10.743 1.00 93.56 201 ASN A O 1
ATOM 1606 N N . ALA A 1 202 ? -5.833 7.622 11.980 1.00 95.31 202 ALA A N 1
ATOM 1607 C CA . ALA A 1 202 ? -5.803 6.269 12.527 1.00 95.31 202 ALA A CA 1
ATOM 1608 C C . ALA A 1 202 ? -5.915 5.195 11.430 1.00 95.31 202 ALA A C 1
ATOM 1610 O O . ALA A 1 202 ? -5.199 4.198 11.476 1.00 95.31 202 ALA A O 1
ATOM 1611 N N . GLU A 1 203 ? -6.765 5.407 10.419 1.00 95.69 203 GLU A N 1
ATOM 1612 C CA . GLU A 1 203 ? -6.846 4.551 9.227 1.00 95.69 203 GLU A CA 1
ATOM 1613 C C . GLU A 1 203 ? -5.533 4.589 8.424 1.00 95.69 203 GLU A C 1
ATOM 1615 O O . GLU A 1 203 ? -5.071 3.557 7.945 1.00 95.69 203 GLU A O 1
ATOM 1620 N N . PHE A 1 204 ? -4.892 5.755 8.296 1.00 94.00 204 PHE A N 1
ATOM 1621 C CA . PHE A 1 204 ? -3.605 5.885 7.606 1.00 94.00 204 PHE A CA 1
ATOM 1622 C C . PHE A 1 204 ? -2.462 5.160 8.332 1.00 94.00 204 PHE A C 1
ATOM 1624 O O . PHE A 1 204 ? -1.674 4.457 7.695 1.00 94.00 204 PHE A O 1
ATOM 1631 N N . PHE A 1 205 ? -2.415 5.262 9.660 1.00 94.56 205 PHE A N 1
ATOM 1632 C CA . PHE A 1 205 ? -1.476 4.529 10.513 1.00 94.56 205 PHE A CA 1
ATOM 1633 C C . PHE A 1 205 ? -1.861 3.057 10.721 1.00 94.56 205 PHE A C 1
ATOM 1635 O O . PHE A 1 205 ? -1.202 2.353 11.485 1.00 94.56 205 PHE A O 1
ATOM 1642 N N . CYS A 1 206 ? -2.899 2.573 10.025 1.00 96.12 206 CYS A N 1
ATOM 1643 C CA . CYS A 1 206 ? -3.351 1.183 10.067 1.00 96.12 206 CYS A CA 1
ATOM 1644 C C . CYS A 1 206 ? -3.805 0.715 11.466 1.00 96.12 206 CYS A C 1
ATOM 1646 O O . CYS A 1 206 ? -3.803 -0.478 11.760 1.00 96.12 206 CYS A O 1
ATOM 1648 N N . LEU A 1 207 ? -4.222 1.642 12.334 1.00 96.06 207 LEU A N 1
ATOM 1649 C CA . LEU A 1 207 ? -4.687 1.341 13.693 1.00 96.06 207 LEU A CA 1
ATOM 1650 C C . LEU A 1 207 ? -6.138 0.848 13.679 1.00 96.06 207 LEU A C 1
ATOM 1652 O O . LEU A 1 207 ? -6.499 -0.099 14.379 1.00 96.06 207 LEU A O 1
ATOM 1656 N N . VAL A 1 208 ? -6.974 1.478 12.853 1.00 96.50 208 VAL A N 1
ATOM 1657 C CA . VAL A 1 208 ? -8.407 1.182 12.733 1.00 96.50 208 VAL A CA 1
ATOM 1658 C C . VAL A 1 208 ? -8.827 1.081 11.274 1.00 96.50 208 VAL A C 1
ATOM 1660 O O . VAL A 1 208 ? -8.161 1.583 10.372 1.00 96.50 208 VAL A O 1
ATOM 1663 N N . GLY A 1 209 ? -9.963 0.435 11.055 1.00 95.31 209 GLY A N 1
ATOM 1664 C CA . GLY A 1 209 ? -10.524 0.172 9.745 1.00 95.31 209 GLY A CA 1
ATOM 1665 C C . GLY A 1 209 ? -12.025 0.036 9.787 1.00 95.31 209 GLY A C 1
ATOM 1666 O O . GLY A 1 209 ? -12.673 0.453 10.746 1.00 95.31 209 GLY A O 1
ATOM 1667 N N . LYS A 1 210 ? -12.571 -0.564 8.735 1.00 94.06 210 LYS A N 1
ATOM 1668 C CA . LYS A 1 210 ? -13.994 -0.817 8.582 1.00 94.06 210 LYS A CA 1
ATOM 1669 C C . LYS A 1 210 ? -14.268 -2.280 8.289 1.00 94.06 210 LYS A C 1
ATOM 1671 O O . LYS A 1 210 ? -13.542 -2.904 7.518 1.00 94.06 210 LYS A O 1
ATOM 1676 N N . ASP A 1 211 ? -15.340 -2.793 8.876 1.00 90.88 211 ASP A N 1
ATOM 1677 C CA . ASP A 1 211 ? -15.911 -4.080 8.492 1.00 90.88 211 ASP A CA 1
ATOM 1678 C C . ASP A 1 211 ? -16.756 -3.967 7.206 1.00 90.88 211 ASP A C 1
ATOM 1680 O O . ASP A 1 211 ? -16.885 -2.895 6.598 1.00 90.88 211 ASP A O 1
ATOM 1684 N N . ALA A 1 212 ? -17.347 -5.088 6.786 1.00 85.50 212 ALA A N 1
ATOM 1685 C CA . ALA A 1 212 ? -18.211 -5.164 5.608 1.00 85.50 212 ALA A CA 1
ATOM 1686 C C . ALA A 1 212 ? -19.491 -4.312 5.736 1.00 85.50 212 ALA A C 1
ATOM 1688 O O . ALA A 1 212 ? -20.080 -3.916 4.732 1.00 85.50 212 ALA A O 1
ATOM 1689 N N . GLN A 1 213 ? -19.918 -4.000 6.961 1.00 88.06 213 GLN A N 1
ATOM 1690 C CA . GLN A 1 213 ? -21.077 -3.162 7.267 1.00 88.06 213 GLN A CA 1
ATOM 1691 C C . GLN A 1 213 ? -20.696 -1.679 7.428 1.00 88.06 213 GLN A C 1
ATOM 1693 O O . GLN A 1 213 ? -21.561 -0.842 7.691 1.00 88.06 213 GLN A O 1
ATOM 1698 N N . GLY A 1 214 ? -19.417 -1.335 7.258 1.00 88.69 214 GLY A N 1
ATOM 1699 C CA . GLY A 1 214 ? -18.899 0.022 7.386 1.00 88.69 214 GLY A CA 1
ATOM 1700 C C . GLY A 1 214 ? -18.684 0.485 8.828 1.00 88.69 214 GLY A C 1
ATOM 1701 O O . GLY A 1 214 ? -18.414 1.672 9.034 1.00 88.69 214 GLY A O 1
ATOM 1702 N N . LYS A 1 215 ? -18.790 -0.415 9.811 1.00 94.00 215 LYS A N 1
ATOM 1703 C CA . LYS A 1 215 ? -18.509 -0.128 11.218 1.00 94.00 215 LYS A CA 1
ATOM 1704 C C . LYS A 1 215 ? -17.014 -0.077 11.471 1.00 94.00 215 LYS A C 1
ATOM 1706 O O . LYS A 1 215 ? -16.248 -0.808 10.853 1.00 94.00 215 LYS A O 1
ATOM 1711 N N . ILE A 1 216 ? -16.615 0.775 12.407 1.00 95.88 216 ILE A N 1
ATOM 1712 C CA . ILE A 1 216 ? -15.217 0.974 12.776 1.00 95.88 216 ILE A CA 1
ATOM 1713 C C . ILE A 1 216 ? -14.742 -0.222 13.605 1.00 95.88 216 ILE A C 1
ATOM 1715 O O . ILE A 1 216 ? -15.378 -0.580 14.597 1.00 95.88 216 ILE A O 1
ATOM 1719 N N . ILE A 1 217 ? -13.625 -0.822 13.199 1.00 94.75 217 ILE A N 1
ATOM 1720 C CA . ILE A 1 217 ? -13.008 -1.983 13.853 1.00 94.75 217 ILE A CA 1
ATOM 1721 C C . ILE A 1 217 ? -11.507 -1.751 14.073 1.00 94.75 217 ILE A C 1
ATOM 1723 O O . ILE A 1 217 ? -10.894 -0.990 13.318 1.00 94.75 217 ILE A O 1
ATOM 1727 N N . PRO A 1 218 ? -10.882 -2.400 15.072 1.00 94.31 218 PRO A N 1
ATOM 1728 C CA . PRO A 1 218 ? -9.430 -2.381 15.194 1.00 94.31 218 PRO A CA 1
ATOM 1729 C C . PRO A 1 218 ? -8.790 -3.165 14.036 1.00 94.31 218 PRO A C 1
ATOM 1731 O O . PRO A 1 218 ? -9.201 -4.292 13.749 1.00 94.31 218 PRO A O 1
ATOM 1734 N N . MET A 1 219 ? -7.790 -2.557 13.391 1.00 94.25 219 MET A N 1
ATOM 1735 C CA . MET A 1 219 ? -6.863 -3.240 12.482 1.00 94.25 219 MET A CA 1
ATOM 1736 C C . MET A 1 219 ? -5.673 -3.741 13.311 1.00 94.25 219 MET A C 1
ATOM 1738 O O . MET A 1 219 ? -5.818 -4.730 14.026 1.00 94.25 219 MET A O 1
ATOM 1742 N N . MET A 1 220 ? -4.550 -3.010 13.304 1.00 94.25 220 MET A N 1
ATOM 1743 C CA . MET A 1 220 ? -3.420 -3.280 14.197 1.00 94.25 220 MET A CA 1
ATOM 1744 C C . MET A 1 220 ? -3.701 -2.814 15.630 1.00 94.25 220 MET A C 1
ATOM 1746 O O . MET A 1 220 ? -3.171 -3.386 16.573 1.00 94.25 220 MET A O 1
ATOM 1750 N N . GLY A 1 221 ? -4.584 -1.827 15.819 1.00 89.81 221 GLY A N 1
ATOM 1751 C CA . GLY A 1 221 ? -4.956 -1.331 17.142 1.00 89.81 221 GLY A CA 1
ATOM 1752 C C . GLY A 1 221 ? -3.749 -0.805 17.918 1.00 89.81 221 GLY A C 1
ATOM 1753 O O . GLY A 1 221 ? -3.135 0.172 17.503 1.00 89.81 221 GLY A O 1
ATOM 1754 N N . ASP A 1 222 ? -3.459 -1.438 19.052 1.00 85.50 222 ASP A N 1
ATOM 1755 C CA . ASP A 1 222 ? -2.309 -1.189 19.925 1.00 85.50 222 ASP A CA 1
ATOM 1756 C C . ASP A 1 222 ? -1.199 -2.243 19.777 1.00 85.50 222 ASP A C 1
ATOM 1758 O O . ASP A 1 222 ? -0.344 -2.365 20.652 1.00 85.50 222 ASP A O 1
ATOM 1762 N N . ALA A 1 223 ? -1.217 -3.028 18.697 1.00 88.81 223 ALA A N 1
ATOM 1763 C CA . ALA A 1 223 ? -0.131 -3.946 18.393 1.00 88.81 223 ALA A CA 1
ATOM 1764 C C . ALA A 1 223 ? 1.181 -3.176 18.198 1.00 88.81 223 ALA A C 1
ATOM 1766 O O . ALA A 1 223 ? 1.220 -2.155 17.513 1.00 88.81 223 ALA A O 1
ATOM 1767 N N . GLU A 1 224 ? 2.255 -3.698 18.785 1.00 90.00 224 GLU A N 1
ATOM 1768 C CA . GLU A 1 224 ? 3.599 -3.173 18.562 1.00 90.00 224 GLU A CA 1
ATOM 1769 C C . GLU A 1 224 ? 4.012 -3.395 17.096 1.00 90.00 224 GLU A C 1
ATOM 1771 O O . GLU A 1 224 ? 3.761 -4.475 16.543 1.00 90.00 224 GLU A O 1
ATOM 1776 N N . PRO A 1 225 ? 4.656 -2.408 16.452 1.00 93.62 225 PRO A N 1
ATOM 1777 C CA . PRO A 1 225 ? 5.131 -2.557 15.087 1.00 93.62 225 PRO A CA 1
ATOM 1778 C C . PRO A 1 225 ? 6.222 -3.631 15.010 1.00 93.62 225 PRO A C 1
ATOM 1780 O O . PRO A 1 225 ? 7.133 -3.685 15.838 1.00 93.62 225 PRO A O 1
ATOM 1783 N N . ILE A 1 226 ? 6.186 -4.446 13.952 1.00 94.00 226 ILE A N 1
ATOM 1784 C CA . ILE A 1 226 ? 7.334 -5.280 13.577 1.00 94.00 226 ILE A CA 1
ATOM 1785 C C . ILE A 1 226 ? 8.531 -4.405 13.187 1.00 94.00 226 ILE A C 1
ATOM 1787 O O . ILE A 1 226 ? 8.376 -3.224 12.853 1.00 94.00 226 ILE A O 1
ATOM 1791 N N . ASP A 1 227 ? 9.720 -5.006 13.175 1.00 93.44 227 ASP A N 1
ATOM 1792 C CA . ASP A 1 227 ? 10.951 -4.322 12.798 1.00 93.44 227 ASP A CA 1
ATOM 1793 C C . ASP A 1 227 ? 10.857 -3.709 11.382 1.00 93.44 227 ASP A C 1
ATOM 1795 O O . ASP A 1 227 ? 10.371 -4.337 10.435 1.00 93.44 227 ASP A O 1
ATOM 1799 N N . LYS A 1 228 ? 11.328 -2.463 11.219 1.00 92.00 228 LYS A N 1
ATOM 1800 C CA . LYS A 1 228 ? 11.240 -1.730 9.941 1.00 92.00 228 LYS A CA 1
ATOM 1801 C C . LYS A 1 228 ? 11.968 -2.445 8.803 1.00 92.00 228 LYS A C 1
ATOM 1803 O O . LYS A 1 228 ? 11.509 -2.373 7.661 1.00 92.00 228 LYS A O 1
ATOM 1808 N N . LYS A 1 229 ? 13.062 -3.151 9.103 1.00 93.06 229 LYS A N 1
ATOM 1809 C CA . LYS A 1 229 ? 13.776 -4.002 8.151 1.00 93.06 229 LYS A CA 1
ATOM 1810 C C . LYS A 1 229 ? 12.886 -5.134 7.675 1.00 93.06 229 LYS A C 1
ATOM 1812 O O . LYS A 1 229 ? 12.812 -5.394 6.476 1.00 93.06 229 LYS A O 1
ATOM 1817 N N . GLU A 1 230 ? 12.208 -5.815 8.590 1.00 94.69 230 GLU A N 1
ATOM 1818 C CA . GLU A 1 230 ? 11.301 -6.900 8.226 1.00 94.69 230 GLU A CA 1
ATOM 1819 C C . GLU A 1 230 ? 10.148 -6.376 7.360 1.00 94.69 230 GLU A C 1
ATOM 1821 O O . GLU A 1 230 ? 9.862 -6.938 6.300 1.00 94.69 230 GLU A O 1
ATOM 1826 N N . ALA A 1 231 ? 9.555 -5.245 7.748 1.00 95.25 231 ALA A N 1
ATOM 1827 C CA . ALA A 1 231 ? 8.461 -4.617 7.019 1.00 95.25 231 ALA A CA 1
ATOM 1828 C C . ALA A 1 231 ? 8.842 -4.242 5.575 1.00 95.25 231 ALA A C 1
ATOM 1830 O O . ALA A 1 231 ? 8.115 -4.585 4.638 1.00 95.25 231 ALA A O 1
ATOM 1831 N N . ILE A 1 232 ? 9.991 -3.582 5.364 1.00 94.81 232 ILE A N 1
ATOM 1832 C CA . ILE A 1 232 ? 10.413 -3.193 4.010 1.00 94.81 232 ILE A CA 1
ATOM 1833 C C . ILE A 1 232 ? 10.766 -4.410 3.150 1.00 94.81 232 ILE A C 1
ATOM 1835 O O . ILE A 1 232 ? 10.378 -4.466 1.983 1.00 94.81 232 ILE A O 1
ATOM 1839 N N . ASN A 1 233 ? 11.436 -5.416 3.720 1.00 93.44 233 ASN A N 1
ATOM 1840 C CA . ASN A 1 233 ? 11.773 -6.640 2.994 1.00 93.44 233 ASN A CA 1
ATOM 1841 C C . ASN A 1 233 ? 10.523 -7.423 2.593 1.00 93.44 233 ASN A C 1
ATOM 1843 O O . ASN A 1 233 ? 10.485 -7.988 1.503 1.00 93.44 233 ASN A O 1
ATOM 1847 N N . ARG A 1 234 ? 9.471 -7.394 3.416 1.00 94.00 234 ARG A N 1
ATOM 1848 C CA . ARG A 1 234 ? 8.183 -7.995 3.072 1.00 94.00 234 ARG A CA 1
ATOM 1849 C C . ARG A 1 234 ? 7.521 -7.300 1.881 1.00 94.00 234 ARG A C 1
ATOM 1851 O O . ARG A 1 234 ? 7.040 -7.985 0.982 1.00 94.00 234 ARG A O 1
ATOM 1858 N N . LEU A 1 235 ? 7.537 -5.963 1.827 1.00 91.94 235 LEU A N 1
ATOM 1859 C CA . LEU A 1 235 ? 7.038 -5.230 0.654 1.00 91.94 235 LEU A CA 1
ATOM 1860 C C . LEU A 1 235 ? 7.854 -5.554 -0.603 1.00 91.94 235 LEU A C 1
ATOM 1862 O O . LEU A 1 235 ? 7.274 -5.795 -1.659 1.00 91.94 235 LEU A O 1
ATOM 1866 N N . VAL A 1 236 ? 9.184 -5.594 -0.491 1.00 91.00 236 VAL A N 1
ATOM 1867 C CA . VAL A 1 236 ? 10.085 -5.907 -1.611 1.00 91.00 236 VAL A CA 1
ATOM 1868 C C . VAL A 1 236 ? 9.912 -7.348 -2.100 1.00 91.00 236 VAL A C 1
ATOM 1870 O O . VAL A 1 236 ? 9.918 -7.577 -3.304 1.00 91.00 236 VAL A O 1
ATOM 1873 N N . ASP A 1 237 ? 9.711 -8.319 -1.209 1.00 89.88 237 ASP A N 1
ATOM 1874 C CA . ASP A 1 237 ? 9.470 -9.713 -1.604 1.00 89.88 237 ASP A CA 1
ATOM 1875 C C . ASP A 1 237 ? 8.153 -9.882 -2.380 1.00 89.88 237 ASP A C 1
ATOM 1877 O O . ASP A 1 237 ? 8.071 -10.689 -3.311 1.00 89.88 237 ASP A O 1
ATOM 1881 N N . LYS A 1 238 ? 7.109 -9.136 -2.006 1.00 87.62 238 LYS A N 1
ATOM 1882 C CA . LYS A 1 238 ? 5.789 -9.238 -2.644 1.00 87.62 238 LYS A CA 1
ATOM 1883 C C . LYS A 1 238 ? 5.669 -8.414 -3.922 1.00 87.62 238 LYS A C 1
ATOM 1885 O O . LYS A 1 238 ? 5.051 -8.877 -4.872 1.00 87.62 238 LYS A O 1
ATOM 1890 N N . LEU A 1 239 ? 6.236 -7.207 -3.936 1.00 85.06 239 LEU A N 1
ATOM 1891 C CA . LEU A 1 239 ? 6.034 -6.212 -4.999 1.00 85.06 239 LEU A CA 1
ATOM 1892 C C . LEU A 1 239 ? 7.268 -6.000 -5.883 1.00 85.06 239 LEU A C 1
ATOM 1894 O O . LEU A 1 239 ? 7.209 -5.235 -6.847 1.00 85.06 239 LEU A O 1
ATOM 1898 N N . GLY A 1 240 ? 8.391 -6.631 -5.536 1.00 81.50 240 GLY A N 1
ATOM 1899 C CA . GLY A 1 240 ? 9.625 -6.570 -6.303 1.00 81.50 240 GLY A CA 1
ATOM 1900 C C . GLY A 1 240 ? 9.432 -7.126 -7.714 1.00 81.50 240 GLY A C 1
ATOM 1901 O O . GLY A 1 240 ? 8.671 -8.074 -7.908 1.00 81.50 240 GLY A O 1
ATOM 1902 N N . PRO A 1 241 ? 10.125 -6.571 -8.718 1.00 81.81 241 PRO A N 1
ATOM 1903 C CA . PRO A 1 241 ? 11.192 -5.573 -8.640 1.00 81.81 241 PRO A CA 1
ATOM 1904 C C . PRO A 1 241 ? 10.641 -4.144 -8.490 1.00 81.81 241 PRO A C 1
ATOM 1906 O O . PRO A 1 241 ? 9.862 -3.691 -9.323 1.00 81.81 241 PRO A O 1
ATOM 1909 N N . VAL A 1 242 ? 11.057 -3.415 -7.451 1.00 80.94 242 VAL A N 1
ATOM 1910 C CA . VAL A 1 242 ? 10.500 -2.088 -7.115 1.00 80.94 242 VAL A CA 1
ATOM 1911 C C . VAL A 1 242 ? 11.569 -1.161 -6.537 1.00 80.94 242 VAL A C 1
ATOM 1913 O O . VAL A 1 242 ? 12.481 -1.625 -5.850 1.00 80.94 242 VAL A O 1
ATOM 1916 N N . SER A 1 243 ? 11.484 0.145 -6.802 1.00 81.75 243 SER A N 1
ATOM 1917 C CA . SER A 1 243 ? 12.366 1.122 -6.151 1.00 81.75 243 SER A CA 1
ATOM 1918 C C . SER A 1 243 ? 11.811 1.554 -4.794 1.00 81.75 243 SER A C 1
ATOM 1920 O O . SER A 1 243 ? 10.601 1.587 -4.561 1.00 81.75 243 SER A O 1
ATOM 1922 N N . LEU A 1 244 ? 12.703 1.937 -3.880 1.00 82.19 244 LEU A N 1
ATOM 1923 C CA . LEU A 1 244 ? 12.294 2.472 -2.579 1.00 82.19 244 LEU A CA 1
ATOM 1924 C C . LEU A 1 244 ? 11.492 3.778 -2.735 1.00 82.19 244 LEU A C 1
ATOM 1926 O O . LEU A 1 244 ? 10.519 4.005 -2.015 1.00 82.19 244 LEU A O 1
ATOM 1930 N N . THR A 1 245 ? 11.861 4.590 -3.727 1.00 79.69 245 THR A N 1
ATOM 1931 C CA . THR A 1 245 ? 11.139 5.797 -4.141 1.00 79.69 245 THR A CA 1
ATOM 1932 C C . THR A 1 245 ? 9.702 5.471 -4.539 1.00 79.69 245 THR A C 1
ATOM 1934 O O . THR A 1 245 ? 8.767 6.106 -4.058 1.00 79.69 245 THR A O 1
ATOM 1937 N N . GLU A 1 246 ? 9.497 4.446 -5.365 1.00 79.12 246 GLU A N 1
ATOM 1938 C CA . GLU A 1 246 ? 8.165 4.036 -5.801 1.00 79.12 246 GLU A CA 1
ATOM 1939 C C . GLU A 1 246 ? 7.299 3.535 -4.640 1.00 79.12 246 GLU A C 1
ATOM 1941 O O . GLU A 1 246 ? 6.131 3.924 -4.537 1.00 79.12 246 GLU A O 1
ATOM 1946 N N . LEU A 1 247 ? 7.862 2.722 -3.739 1.00 85.75 247 LEU A N 1
ATOM 1947 C CA . LEU A 1 247 ? 7.153 2.272 -2.540 1.00 85.75 247 LEU A CA 1
ATOM 1948 C C . LEU A 1 247 ? 6.753 3.466 -1.665 1.00 85.75 247 LEU A C 1
ATOM 1950 O O . LEU A 1 247 ? 5.598 3.569 -1.254 1.00 85.75 247 LEU A O 1
ATOM 1954 N N . SER A 1 248 ? 7.675 4.398 -1.429 1.00 83.19 248 SER A N 1
ATOM 1955 C CA . SER A 1 248 ? 7.420 5.599 -0.630 1.00 83.19 248 SER A CA 1
ATOM 1956 C C . SER A 1 248 ? 6.353 6.501 -1.249 1.00 83.19 248 SER A C 1
ATOM 1958 O O . SER A 1 248 ? 5.445 6.938 -0.547 1.00 83.19 248 SER A O 1
ATOM 1960 N N . TYR A 1 249 ? 6.373 6.733 -2.564 1.00 78.69 249 TYR A N 1
ATOM 1961 C CA . TYR A 1 249 ? 5.335 7.528 -3.231 1.00 78.69 249 TYR A CA 1
ATOM 1962 C C . TYR A 1 249 ? 3.979 6.820 -3.277 1.00 78.69 249 TYR A C 1
ATOM 1964 O O . TYR A 1 249 ? 2.927 7.463 -3.199 1.00 78.69 249 TYR A O 1
ATOM 1972 N N . SER A 1 250 ? 3.973 5.498 -3.429 1.00 80.81 250 SER A N 1
ATOM 1973 C CA . SER A 1 250 ? 2.740 4.709 -3.488 1.00 80.81 250 SER A CA 1
ATOM 1974 C C . SER A 1 250 ? 2.074 4.610 -2.123 1.00 80.81 250 SER A C 1
ATOM 1976 O O . SER A 1 250 ? 0.855 4.761 -2.019 1.00 80.81 250 SER A O 1
ATOM 1978 N N . PHE A 1 251 ? 2.884 4.429 -1.081 1.00 86.12 251 PHE A N 1
ATOM 1979 C CA . PHE A 1 251 ? 2.433 4.100 0.261 1.00 86.12 251 PHE A CA 1
ATOM 1980 C C . PHE A 1 251 ? 2.760 5.161 1.319 1.00 86.12 251 PHE A C 1
ATOM 1982 O O . PHE A 1 251 ? 2.526 4.908 2.491 1.00 86.12 251 PHE A O 1
ATOM 1989 N N . TRP A 1 252 ? 3.266 6.334 0.956 1.00 86.38 252 TRP A N 1
ATOM 1990 C CA . TRP A 1 252 ? 3.514 7.471 1.856 1.00 86.38 252 TRP A CA 1
ATOM 1991 C C . TRP A 1 252 ? 4.201 7.098 3.177 1.00 86.38 252 TRP A C 1
ATOM 1993 O O . TRP A 1 252 ? 3.613 7.193 4.252 1.00 86.38 252 TRP A O 1
ATOM 2003 N N . PHE A 1 253 ? 5.458 6.674 3.088 1.00 89.75 253 PHE A N 1
ATOM 2004 C CA . PHE A 1 253 ? 6.342 6.501 4.244 1.00 89.75 253 PHE A CA 1
ATOM 2005 C C . PHE A 1 253 ? 7.731 7.069 3.935 1.00 89.75 253 PHE A C 1
ATOM 2007 O O . PHE A 1 253 ? 8.112 7.197 2.770 1.00 89.75 253 PHE A O 1
ATOM 2014 N N . TYR A 1 254 ? 8.497 7.409 4.968 1.00 85.62 254 TYR A N 1
ATOM 2015 C CA . TYR A 1 254 ? 9.837 7.973 4.806 1.00 85.62 254 TYR A CA 1
ATOM 2016 C C . TYR A 1 254 ? 10.879 6.895 4.489 1.00 85.62 254 TYR A C 1
ATOM 2018 O O . TYR A 1 254 ? 10.909 5.842 5.118 1.00 85.62 254 TYR A O 1
ATOM 2026 N N . THR A 1 255 ? 11.767 7.180 3.538 1.00 84.19 255 THR A N 1
ATOM 2027 C CA . THR A 1 255 ? 12.791 6.235 3.060 1.00 84.19 255 THR A CA 1
ATOM 2028 C C . THR A 1 255 ? 14.107 6.299 3.830 1.00 84.19 255 THR A C 1
ATOM 2030 O O . THR A 1 255 ? 14.944 5.410 3.679 1.00 84.19 255 THR A O 1
ATOM 2033 N N . THR A 1 256 ? 14.303 7.337 4.648 1.00 83.44 256 THR A N 1
ATOM 2034 C CA . THR A 1 256 ? 15.564 7.624 5.339 1.00 83.44 256 THR A CA 1
ATOM 2035 C C . THR A 1 256 ? 16.076 6.406 6.107 1.00 83.44 256 THR A C 1
ATOM 2037 O O . THR A 1 256 ? 15.431 5.936 7.041 1.00 83.44 256 THR A O 1
ATOM 2040 N N . GLY A 1 257 ? 17.251 5.904 5.716 1.00 79.75 257 GLY A N 1
ATOM 2041 C CA . GLY A 1 257 ? 17.918 4.769 6.361 1.00 79.75 257 GLY A CA 1
ATOM 2042 C C . GLY A 1 257 ? 17.449 3.378 5.916 1.00 79.75 257 GLY A C 1
ATOM 2043 O O . GLY A 1 257 ? 18.133 2.407 6.212 1.00 79.75 257 GLY A O 1
ATOM 2044 N N . LEU A 1 258 ? 16.354 3.249 5.154 1.00 86.25 258 LEU A N 1
ATOM 2045 C CA . LEU A 1 258 ? 15.822 1.933 4.758 1.00 86.25 258 LEU A CA 1
ATOM 2046 C C . LEU A 1 258 ? 16.653 1.233 3.671 1.00 86.25 258 LEU A C 1
ATOM 2048 O O . LEU A 1 258 ? 16.609 0.013 3.552 1.00 86.25 258 LEU A O 1
ATOM 2052 N N . GLU A 1 259 ? 17.446 1.968 2.892 1.00 79.50 259 GLU A N 1
ATOM 2053 C CA . GLU A 1 259 ? 18.278 1.421 1.804 1.00 79.50 259 GLU A CA 1
ATOM 2054 C C . GLU A 1 259 ? 19.310 0.388 2.288 1.00 79.50 259 GLU A C 1
ATOM 2056 O O . GLU A 1 259 ? 19.679 -0.541 1.562 1.00 79.50 259 GLU A O 1
ATOM 2061 N N . GLN A 1 260 ? 19.794 0.547 3.521 1.00 80.88 260 GLN A N 1
ATOM 2062 C CA . GLN A 1 260 ? 20.762 -0.362 4.140 1.00 80.88 260 GLN A CA 1
ATOM 2063 C C . GLN A 1 260 ? 20.088 -1.622 4.701 1.00 80.88 260 GLN A C 1
ATOM 2065 O O . GLN A 1 260 ? 20.740 -2.652 4.854 1.00 80.88 260 GLN A O 1
ATOM 2070 N N . GLU A 1 261 ? 18.777 -1.559 4.933 1.00 84.62 261 GLU A N 1
ATOM 2071 C CA . GLU A 1 261 ? 17.984 -2.618 5.554 1.00 84.62 261 GLU A CA 1
ATOM 2072 C C . GLU A 1 261 ? 17.421 -3.624 4.534 1.00 84.62 261 GLU A C 1
ATOM 2074 O O . GLU A 1 261 ? 17.079 -4.756 4.887 1.00 84.62 261 GLU A O 1
ATOM 2079 N N . ILE A 1 262 ? 17.355 -3.263 3.249 1.00 83.69 262 ILE A N 1
ATOM 2080 C CA . ILE A 1 262 ? 16.820 -4.146 2.204 1.00 83.69 262 ILE A CA 1
ATOM 2081 C C . ILE A 1 262 ? 17.817 -5.272 1.875 1.00 83.69 262 ILE A C 1
ATOM 2083 O O . ILE A 1 262 ? 18.909 -5.039 1.346 1.00 83.69 262 ILE A O 1
ATOM 2087 N N . GLN A 1 263 ? 17.387 -6.505 2.145 1.00 82.56 263 GLN A N 1
ATOM 2088 C CA . GLN A 1 263 ? 18.066 -7.782 1.922 1.00 82.56 263 GLN A CA 1
ATOM 2089 C C . GLN A 1 263 ? 17.551 -8.470 0.652 1.00 82.56 263 GLN A C 1
ATOM 2091 O O . GLN A 1 263 ? 17.153 -9.633 0.664 1.00 82.56 263 GLN A O 1
ATOM 2096 N N . ALA A 1 264 ? 17.548 -7.740 -0.456 1.00 79.31 264 ALA A N 1
ATOM 2097 C CA . ALA A 1 264 ? 17.156 -8.259 -1.756 1.00 79.31 264 ALA A CA 1
ATOM 2098 C C . ALA A 1 264 ? 18.210 -7.913 -2.806 1.00 79.31 264 ALA A C 1
ATOM 2100 O O . ALA A 1 264 ? 18.971 -6.953 -2.645 1.00 79.31 264 ALA A O 1
ATOM 2101 N N . ASP A 1 265 ? 18.224 -8.682 -3.893 1.00 71.75 265 ASP A N 1
ATOM 2102 C CA . ASP A 1 265 ? 19.054 -8.386 -5.055 1.00 71.75 265 ASP A CA 1
ATOM 2103 C C . ASP A 1 265 ? 18.766 -6.968 -5.556 1.00 71.75 265 ASP A C 1
ATOM 2105 O O . ASP A 1 265 ? 17.614 -6.522 -5.596 1.00 71.75 265 ASP A O 1
ATOM 2109 N N . ARG A 1 266 ? 19.842 -6.261 -5.905 1.00 69.81 266 ARG A N 1
ATOM 2110 C CA . ARG A 1 266 ? 19.816 -4.863 -6.332 1.00 69.81 266 ARG A CA 1
ATOM 2111 C C . ARG A 1 266 ? 20.111 -4.799 -7.818 1.00 69.81 266 ARG A C 1
ATOM 2113 O O . ARG A 1 266 ? 21.162 -5.257 -8.256 1.00 69.81 266 ARG A O 1
ATOM 2120 N N . ASN A 1 267 ? 19.205 -4.192 -8.568 1.00 64.19 267 ASN A N 1
ATOM 2121 C CA . ASN A 1 267 ? 19.360 -3.946 -9.992 1.00 64.19 267 ASN A CA 1
ATOM 2122 C C . ASN A 1 267 ? 19.414 -2.437 -10.231 1.00 64.19 267 ASN A C 1
ATOM 2124 O O . ASN A 1 267 ? 18.459 -1.723 -9.935 1.00 64.19 267 ASN A O 1
ATOM 2128 N N . TYR A 1 268 ? 20.534 -1.958 -10.764 1.00 56.38 268 TYR A N 1
ATOM 2129 C CA . TYR A 1 268 ? 20.724 -0.551 -11.108 1.00 56.38 268 TYR A CA 1
ATOM 2130 C C . TYR A 1 268 ? 20.255 -0.327 -12.548 1.00 56.38 268 TYR A C 1
ATOM 2132 O O . TYR A 1 268 ? 20.826 -0.903 -13.474 1.00 56.38 268 TYR A O 1
ATOM 2140 N N . ARG A 1 269 ? 19.217 0.488 -12.754 1.00 52.59 269 ARG A N 1
ATOM 2141 C CA . ARG A 1 269 ? 18.720 0.852 -14.093 1.00 52.59 269 ARG A CA 1
ATOM 2142 C C . ARG A 1 269 ? 18.308 2.322 -14.120 1.00 52.59 269 ARG A C 1
ATOM 2144 O O . ARG A 1 269 ? 17.613 2.776 -13.224 1.00 52.59 269 ARG A O 1
ATOM 2151 N N . ASN A 1 270 ? 18.725 3.053 -15.156 1.00 48.59 270 ASN A N 1
ATOM 2152 C CA . ASN A 1 270 ? 18.348 4.453 -15.411 1.00 48.59 270 ASN A CA 1
ATOM 2153 C C . ASN A 1 270 ? 18.539 5.413 -14.215 1.00 48.59 270 ASN A C 1
ATOM 2155 O O . ASN A 1 270 ? 17.771 6.350 -14.042 1.00 48.59 270 ASN A O 1
ATOM 2159 N N . GLY A 1 271 ? 19.565 5.185 -13.387 1.00 45.94 271 GLY A N 1
ATOM 2160 C CA . GLY A 1 271 ? 19.842 6.008 -12.202 1.00 45.94 271 GLY A CA 1
ATOM 2161 C C . GLY A 1 271 ? 19.074 5.610 -10.936 1.00 45.94 271 GLY A C 1
ATOM 2162 O O . GLY A 1 271 ? 19.390 6.135 -9.873 1.00 45.94 271 GLY A O 1
ATOM 2163 N N . ASP A 1 272 ? 18.157 4.642 -11.022 1.00 57.62 272 ASP A N 1
ATOM 2164 C CA . ASP A 1 272 ? 17.406 4.100 -9.888 1.00 57.62 272 ASP A CA 1
ATOM 2165 C C . ASP A 1 272 ? 17.920 2.720 -9.451 1.00 57.62 272 ASP A C 1
ATOM 2167 O O . ASP A 1 272 ? 18.445 1.926 -10.242 1.00 57.62 272 ASP A O 1
ATOM 2171 N N . VAL A 1 273 ? 17.726 2.420 -8.163 1.00 68.38 273 VAL A N 1
ATOM 2172 C CA . VAL A 1 273 ? 17.978 1.099 -7.573 1.00 68.38 273 VAL A CA 1
ATOM 2173 C C . VAL A 1 273 ? 16.651 0.370 -7.403 1.00 68.38 273 VAL A C 1
ATOM 2175 O O . VAL A 1 273 ? 15.798 0.783 -6.613 1.00 68.38 273 VAL A O 1
ATOM 2178 N N . LEU A 1 274 ? 16.486 -0.728 -8.137 1.00 76.50 274 LEU A N 1
ATOM 2179 C CA . LEU A 1 274 ? 15.372 -1.657 -7.986 1.00 76.50 274 LEU A CA 1
ATOM 2180 C C . LEU A 1 274 ? 15.774 -2.794 -7.051 1.00 76.50 274 LEU A C 1
ATOM 2182 O O . LEU A 1 274 ? 16.857 -3.365 -7.187 1.00 76.50 274 LEU A O 1
ATOM 2186 N N . TYR A 1 275 ? 14.877 -3.144 -6.138 1.00 81.62 275 TYR A N 1
ATOM 2187 C CA . TYR A 1 275 ? 15.061 -4.222 -5.178 1.00 81.62 275 TYR A CA 1
ATOM 2188 C C . TYR A 1 275 ? 14.124 -5.388 -5.492 1.00 81.62 275 TYR A C 1
ATOM 2190 O O . TYR A 1 275 ? 12.950 -5.180 -5.807 1.00 81.62 275 TYR A O 1
ATOM 2198 N N . GLY A 1 276 ? 14.634 -6.613 -5.361 1.00 81.56 276 GLY A N 1
ATOM 2199 C CA . GLY A 1 276 ? 13.863 -7.842 -5.557 1.00 81.56 276 GLY A CA 1
ATOM 2200 C C . GLY A 1 276 ? 13.990 -8.436 -6.960 1.00 81.56 276 GLY A C 1
ATOM 2201 O O . GLY A 1 276 ? 14.745 -7.958 -7.808 1.00 81.56 276 GLY A O 1
ATOM 2202 N N . LYS A 1 277 ? 13.256 -9.526 -7.192 1.00 72.94 277 LYS A N 1
ATOM 2203 C CA . LYS A 1 277 ? 13.245 -10.277 -8.455 1.00 72.94 277 LYS A CA 1
ATOM 2204 C C . LYS A 1 277 ? 11.822 -10.496 -8.924 1.00 72.94 277 LYS A C 1
ATOM 2206 O O . LYS A 1 277 ? 10.918 -10.635 -8.109 1.00 72.94 277 LYS A O 1
ATOM 2211 N N . ILE A 1 278 ? 11.665 -10.657 -10.231 1.00 63.88 278 ILE A N 1
ATOM 2212 C CA . ILE A 1 278 ? 10.449 -11.240 -10.795 1.00 63.88 278 ILE A CA 1
ATOM 2213 C C . ILE A 1 278 ? 10.436 -12.716 -10.412 1.00 63.88 278 ILE A C 1
ATOM 2215 O O . ILE A 1 278 ? 11.356 -13.464 -10.759 1.00 63.88 278 ILE A O 1
ATOM 2219 N N . LYS A 1 279 ? 9.417 -13.145 -9.668 1.00 62.34 279 LYS A N 1
ATOM 2220 C CA . LYS A 1 279 ? 9.261 -14.556 -9.310 1.00 62.34 279 LYS A CA 1
ATOM 2221 C C . LYS A 1 279 ? 8.898 -15.335 -10.581 1.00 62.34 279 LYS A C 1
ATOM 2223 O O . LYS A 1 279 ? 7.890 -15.057 -11.222 1.00 62.34 279 LYS A O 1
ATOM 2228 N N . ALA A 1 280 ? 9.727 -16.316 -10.948 1.00 43.34 280 ALA A N 1
ATOM 2229 C CA . ALA A 1 280 ? 9.601 -17.091 -12.190 1.00 43.34 280 ALA A CA 1
ATOM 2230 C C . ALA A 1 280 ? 8.255 -17.833 -12.341 1.00 43.34 280 ALA A C 1
ATOM 2232 O O . ALA A 1 280 ? 7.847 -18.142 -13.454 1.00 43.34 280 ALA A O 1
ATOM 2233 N N . SER A 1 281 ? 7.537 -18.080 -11.240 1.00 43.12 281 SER A N 1
ATOM 2234 C CA . SER A 1 281 ? 6.189 -18.662 -11.237 1.00 43.12 281 SER A CA 1
ATOM 2235 C C . SER A 1 281 ? 5.077 -17.687 -11.650 1.00 43.12 281 SER A C 1
ATOM 2237 O O . SER A 1 281 ? 3.911 -18.063 -11.615 1.00 43.12 281 SER A O 1
ATOM 2239 N N . GLN A 1 282 ? 5.411 -16.439 -11.995 1.00 43.66 282 GLN A N 1
ATOM 2240 C CA . GLN A 1 282 ? 4.446 -15.360 -12.226 1.00 43.66 282 GLN A CA 1
ATOM 2241 C C . GLN A 1 282 ? 4.568 -14.705 -13.614 1.00 43.66 282 GLN A C 1
ATOM 2243 O O . GLN A 1 282 ? 3.932 -13.680 -13.862 1.00 43.66 282 GLN A O 1
ATOM 2248 N N . ALA A 1 283 ? 5.364 -15.284 -14.520 1.00 35.72 283 ALA A N 1
ATOM 2249 C CA . ALA A 1 283 ? 5.323 -14.931 -15.936 1.00 35.72 283 ALA A CA 1
ATOM 2250 C C . ALA A 1 283 ? 4.051 -15.542 -16.556 1.00 35.72 283 ALA A C 1
ATOM 2252 O O . ALA A 1 283 ? 3.863 -16.757 -16.442 1.00 35.72 283 ALA A O 1
ATOM 2253 N N . PRO A 1 284 ? 3.161 -14.753 -17.184 1.00 35.22 284 PRO A N 1
ATOM 2254 C CA . PRO A 1 284 ? 1.965 -15.308 -17.798 1.00 35.22 284 PRO A CA 1
ATOM 2255 C C . PRO A 1 284 ? 2.353 -16.278 -18.920 1.00 35.22 284 PRO A C 1
ATOM 2257 O O . PRO A 1 284 ? 3.075 -15.925 -19.854 1.00 35.22 284 PRO A O 1
ATOM 2260 N N . ALA A 1 285 ? 1.847 -17.508 -18.843 1.00 38.41 285 ALA A N 1
ATOM 2261 C CA . ALA A 1 285 ? 1.804 -18.393 -19.993 1.00 38.41 285 ALA A CA 1
ATOM 2262 C C . ALA A 1 285 ? 0.730 -17.847 -20.947 1.00 38.41 285 ALA A C 1
ATOM 2264 O O . ALA A 1 285 ? -0.458 -18.021 -20.703 1.00 38.41 285 ALA A O 1
ATOM 2265 N N . ASN A 1 286 ? 1.168 -17.198 -22.027 1.00 37.12 286 ASN A N 1
ATOM 2266 C CA . ASN A 1 286 ? 0.365 -16.699 -23.151 1.00 37.12 286 ASN A CA 1
ATOM 2267 C C . ASN A 1 286 ? -0.362 -15.362 -22.916 1.00 37.12 286 ASN A C 1
ATOM 2269 O O . ASN A 1 286 ? -1.537 -15.314 -22.560 1.00 37.12 286 ASN A O 1
ATOM 2273 N N . GLY A 1 287 ? 0.310 -14.263 -23.267 1.00 26.47 287 GLY A N 1
ATOM 2274 C CA . GLY A 1 287 ? -0.384 -13.069 -23.749 1.00 26.47 287 GLY A CA 1
ATOM 2275 C C . GLY A 1 287 ? -0.956 -13.346 -25.142 1.00 26.47 287 GLY A C 1
ATOM 2276 O O . GLY A 1 287 ? -0.243 -13.816 -26.030 1.00 26.47 287 GLY A O 1
ATOM 2277 N N . ILE A 1 288 ? -2.253 -13.106 -25.327 1.00 28.80 288 ILE A N 1
ATOM 2278 C CA . ILE A 1 288 ? -2.937 -13.240 -26.616 1.00 28.80 288 ILE A CA 1
ATOM 2279 C C . ILE A 1 288 ? -2.386 -12.169 -27.563 1.00 28.80 288 ILE A C 1
ATOM 2281 O O . ILE A 1 288 ? -2.683 -10.986 -27.414 1.00 28.80 288 ILE A O 1
ATOM 2285 N N . ILE A 1 289 ? -1.606 -12.589 -28.558 1.00 28.61 289 ILE A N 1
ATOM 2286 C CA . ILE A 1 289 ? -1.316 -11.773 -29.738 1.00 28.61 289 ILE A CA 1
ATOM 2287 C C . ILE A 1 289 ? -2.596 -11.762 -30.576 1.00 28.61 289 ILE A C 1
ATOM 2289 O O . ILE A 1 289 ? -2.930 -12.761 -31.214 1.00 28.61 289 ILE A O 1
ATOM 2293 N N . VAL A 1 290 ? -3.330 -10.650 -30.568 1.00 26.44 290 VAL A N 1
ATOM 2294 C CA . VAL A 1 290 ? -4.332 -10.391 -31.607 1.00 26.44 290 VAL A CA 1
ATOM 2295 C C . VAL A 1 290 ? -3.572 -9.840 -32.806 1.00 26.44 290 VAL A C 1
ATOM 2297 O O . VAL A 1 290 ? -3.175 -8.679 -32.823 1.00 26.44 290 VAL A O 1
ATOM 2300 N N . SER A 1 291 ? -3.317 -10.701 -33.786 1.00 27.00 291 SER A N 1
ATOM 2301 C CA . SER A 1 291 ? -2.857 -10.283 -35.102 1.00 27.00 291 SER A CA 1
ATOM 2302 C C . SER A 1 291 ? -4.019 -9.658 -35.874 1.00 27.00 291 SER A C 1
ATOM 2304 O O . SER A 1 291 ? -5.060 -10.287 -36.073 1.00 27.00 291 SER A O 1
ATOM 2306 N N . SER A 1 292 ? -3.820 -8.425 -36.331 1.00 30.38 292 SER A N 1
ATOM 2307 C CA . SER A 1 292 ? -4.556 -7.814 -37.440 1.00 30.38 292 SER A CA 1
ATOM 2308 C C . SER A 1 292 ? -3.565 -7.380 -38.500 1.00 30.38 292 SER A C 1
ATOM 2310 O O . SER A 1 292 ? -2.599 -6.695 -38.094 1.00 30.38 292 SER A O 1
#

Organism: NCBI:txid410659

Foldseek 3Di:
DVVVVLVVLLVVVLVCQVVPDFAALVRVVVVDVDDSVSNVVSLVVCVVVLQWPWACPDPDPGTTIHGSVVVVCCVPDPPDSQVVQLVLLVPAAAQEPLRVCQQPFKFLDLVRNVVRYNDDDPVVVQVCLVVLQWFFFLQWVRGTMIGGLLLLLLLLQLAPDDDDPLLLLQLVQQVVPQFDLVSSCVSRVDDSVVSVVSRSVCRNSSQWGAHPVRTIHGGCRPPDHDDNLVSVQSCCANSPQDFLVRCCVGRPGDCPPNVVSHPFDWDDDPNTTTGHDSDPVRRDPDDDDPDD

Radius of gyration: 23.78 Å; chains: 1; bounding box: 42×48×69 Å

Secondary structure (DSSP, 8-state):
-HHHHHHHHHHHHHHHHHHH-SEEHHHHHTTS---HHHHHHHHHHHHHTTSEEEE--SSSSS-EEEEHHHHHHHHH--S--HHHHHHHHHH--BSSHHHHHHHHSEESSHHHHHHHBTT--HHHHHHHHHTTSEEEEEEETTEEEEEEHHHHHHHHHHT--PPPHHHHHHHHHHHTT--SHHHHHHHH---HHHHHHHHHHHHHTTSEEE-TTS-EEESSTTPPPPPHHHHHHHHHHHH-SEEHHHHHHHHT---TTGGGT--S-EEEETTEEEES---GGGS-S-------

Sequence (292 aa):
MAEDMDSSIRKLIETLLRSMGPLTLDEIMLRLPIAQEKLQEVLDGMVKDSVLDLEYVTPVFSKQYIMHQDMQALLAGGESDIQASRLLWLEGTALDINEYFEKFGYALDSWSLRARTESYSAERVNELISDKSIYHGRTIRHKPTYAAAWMIEALHSLRYEEPDKNMQGLVAAVRNGASTEDMIQEALGIDRTIIKQMLKNAEFFCLVGKDAQGKIIPMMGDAEPIDKKEAINRLVDKLGPVSLTELSYSFWFYTTGLEQEIQADRNYRNGDVLYGKIKASQAPANGIIVSS